Protein AF-A0A8X6WZE2-F1 (afdb_monomer_lite)

Secondary structure (DSSP, 8-state):
---------PPPHHHHGGGS---S-EEEEEEEEEEEPPHHHHHGGGHHHHHHHHHS-------TT--SEEEEEEEEPTT-SSSTT-EE-SEEE--GGGG-THHHHHHHTTT--HHHHHHHHTTS-SPPPHHHHS-HHHHHTT--TTS-TTSTTPPPPHHHHHHHHHHHHHHHHH----EESSTTPPP-GGGGTT--HHHHHHHHHH-TTHHHHHHHHTT-EE-GGGEEEEEEEEPPTTS-S--EEEEEEEEEESSPPP----SSSEEEEEEEETTS-S----SS--S----EEEEEETTEEEEEE------

InterPro domains:
  IPR000086 NUDIX hydrolase domain [PS51462] (24-293)
  IPR015797 NUDIX hydrolase-like domain superfamily [SSF55811] (68-269)
  IPR039121 Acyl-coenzyme A diphosphatase NUDT19 [PTHR12318] (22-270)

Organism: NCBI:txid2747483

Sequence (311 aa):
MPETDTEHQSPSQACVSQMEHIPPWREAASVMIVVRTSLQELVGNNLASMMNRARSSNQQPVSKNHCDYRLLMVKRSGLSSFMANAYVYPGGLVEIADYSPRWYDVFRARGISKGSLKEFGNRVKGPRPLIITESVTLQCAGVPLNQNTDREDAPLPPDVALRIAAIRETFEETGVLLMTRGENAPSSLSWYEGVDLVAWQERIRQDPIAFADFCLEAKVCPDIWSLYEWWDWLTPTSVGHRRYDTMFYVCCLEKQPEVVLDHSEVVTLKVRDSIALFFCPLQKKKPYSSIVLVCFYDNEIHLFLHTTSLW

pLDDT: mean 72.26, std 23.04, range [25.77, 98.56]

Foldseek 3Di:
DDDDDDDPDDPDVVVVVLPPDLDLAFAKEFEWEKEFADPCRQQPPCPVVVVVVVVDDDDDPDPPQDFRIKTKWFQFDCPDPPPHRDTDTQMDGQAQLLQFLLLQVLQVLLVHHLVNQVVVVVVDDDDDDCCQQPPSNCSVVVNDSPDDCPDSGGTRRSLSSSLSRNQLRCCLFWVFHQKASHQPGDDDPVLCVVPPSLVLSVVCVVPVNCVSVVSVVSNIHHNSVQWAWDDFDWDDPPQDSHIYGYTYTYGYDHHDTHTDGPCPTTPDIDIDRQVDDDDDDDDDDDDDDFGWRWGDDPNDTDTDRPPPDDD

Radius of gyration: 23.39 Å; chains: 1; bounding box: 48×46×103 Å

Structure (mmCIF, N/CA/C/O backbone):
data_AF-A0A8X6WZE2-F1
#
_entry.id   AF-A0A8X6WZE2-F1
#
loop_
_atom_site.group_PDB
_atom_site.id
_atom_site.type_symbol
_atom_site.label_atom_id
_atom_site.label_alt_id
_atom_site.label_comp_id
_atom_site.label_asym_id
_atom_site.label_entity_id
_atom_site.label_seq_id
_atom_site.pdbx_PDB_ins_code
_atom_site.Cartn_x
_atom_site.Cartn_y
_atom_site.Cartn_z
_atom_site.occupancy
_atom_site.B_iso_or_equiv
_atom_site.auth_seq_id
_atom_site.auth_comp_id
_atom_site.auth_asym_id
_atom_site.auth_atom_id
_atom_site.pdbx_PDB_model_num
ATOM 1 N N . MET A 1 1 ? 21.063 -9.887 -57.127 1.00 39.59 1 MET A N 1
ATOM 2 C CA . MET A 1 1 ? 20.689 -9.907 -55.702 1.00 39.59 1 MET A CA 1
ATOM 3 C C . MET A 1 1 ? 21.559 -10.945 -55.022 1.00 39.59 1 MET A C 1
ATOM 5 O O . MET A 1 1 ? 21.534 -12.068 -55.508 1.00 39.59 1 MET A O 1
ATOM 9 N N . PRO A 1 2 ? 22.363 -10.602 -54.007 1.00 37.53 2 PRO A N 1
ATOM 10 C CA . PRO A 1 2 ? 22.922 -11.595 -53.105 1.00 37.53 2 PRO A CA 1
ATOM 11 C C . PRO A 1 2 ? 22.076 -11.663 -51.826 1.00 37.53 2 PRO A C 1
ATOM 13 O O . PRO A 1 2 ? 21.704 -10.634 -51.262 1.00 37.53 2 PRO A O 1
ATOM 16 N N . GLU A 1 3 ? 21.742 -12.884 -51.425 1.00 37.38 3 GLU A N 1
ATOM 17 C CA . GLU A 1 3 ? 21.111 -13.221 -50.150 1.00 37.38 3 GLU A CA 1
ATOM 18 C C . GLU A 1 3 ? 22.108 -12.947 -49.014 1.00 37.38 3 GLU A C 1
ATOM 20 O O . GLU A 1 3 ? 23.273 -13.334 -49.093 1.00 37.38 3 GLU A O 1
ATOM 25 N N . THR A 1 4 ? 21.673 -12.220 -47.987 1.00 36.03 4 THR A N 1
ATOM 26 C CA . THR A 1 4 ? 22.444 -11.998 -46.761 1.00 36.03 4 THR A CA 1
ATOM 27 C C . THR A 1 4 ? 22.011 -13.018 -45.720 1.00 36.03 4 THR A C 1
ATOM 29 O O . THR A 1 4 ? 20.879 -12.956 -45.241 1.00 36.03 4 THR A O 1
ATOM 32 N N . ASP A 1 5 ? 22.923 -13.927 -45.382 1.00 33.78 5 ASP A N 1
ATOM 33 C CA . ASP A 1 5 ? 22.818 -14.847 -44.254 1.00 33.78 5 ASP A CA 1
ATOM 34 C C . ASP A 1 5 ? 22.712 -14.066 -42.936 1.00 33.78 5 ASP A C 1
ATOM 36 O O . ASP A 1 5 ? 23.605 -13.303 -42.559 1.00 33.78 5 ASP A O 1
ATOM 40 N N . THR A 1 6 ? 21.601 -14.248 -42.228 1.00 37.81 6 THR A N 1
ATOM 41 C CA . THR A 1 6 ? 21.385 -13.691 -40.892 1.00 37.81 6 THR A CA 1
ATOM 42 C C . THR A 1 6 ? 22.053 -14.611 -39.868 1.00 37.81 6 THR A C 1
ATOM 44 O O . THR A 1 6 ? 21.493 -15.637 -39.482 1.00 37.81 6 THR A O 1
ATOM 47 N N . GLU A 1 7 ? 23.259 -14.259 -39.418 1.00 35.97 7 GLU A N 1
ATOM 48 C CA . GLU A 1 7 ? 23.881 -14.886 -38.247 1.00 35.97 7 GLU A CA 1
ATOM 49 C C . GLU A 1 7 ? 22.993 -14.670 -37.011 1.00 35.97 7 GLU A C 1
ATOM 51 O O . GLU A 1 7 ? 22.811 -13.550 -36.527 1.00 35.97 7 GLU A O 1
ATOM 56 N N . HIS A 1 8 ? 22.448 -15.763 -36.471 1.00 37.75 8 HIS A N 1
ATOM 57 C CA . HIS A 1 8 ? 21.876 -15.795 -35.130 1.00 37.75 8 HIS A CA 1
ATOM 58 C C . HIS A 1 8 ? 22.996 -15.552 -34.106 1.00 37.75 8 HIS A C 1
ATOM 60 O O . HIS A 1 8 ? 23.692 -16.478 -33.692 1.00 37.75 8 HIS A O 1
ATOM 66 N N . GLN A 1 9 ? 23.173 -14.298 -33.687 1.00 36.69 9 GLN A N 1
ATOM 67 C CA . GLN A 1 9 ? 23.999 -13.968 -32.530 1.00 36.69 9 GLN A CA 1
ATOM 68 C C . GLN A 1 9 ? 23.317 -14.471 -31.255 1.00 36.69 9 GLN A C 1
ATOM 70 O O . GLN A 1 9 ? 22.297 -13.941 -30.811 1.00 36.69 9 GLN A O 1
ATOM 75 N N . SER A 1 10 ? 23.905 -15.508 -30.664 1.00 46.12 10 SER A N 1
ATOM 76 C CA . SER A 1 10 ? 23.670 -15.928 -29.285 1.00 46.12 10 SER A CA 1
ATOM 77 C C . SER A 1 10 ? 23.830 -14.726 -28.340 1.00 46.12 10 SER A C 1
ATOM 79 O O . SER A 1 10 ? 24.751 -13.928 -28.542 1.00 46.12 10 SER A O 1
ATOM 81 N N . PRO A 1 11 ? 22.991 -14.574 -27.299 1.00 39.53 11 PRO A N 1
ATOM 82 C CA . PRO A 1 11 ? 23.128 -13.469 -26.358 1.00 39.53 11 PRO A CA 1
ATOM 83 C C . PRO A 1 11 ? 24.521 -13.484 -25.713 1.00 39.53 11 PRO A C 1
ATOM 85 O O . PRO A 1 11 ? 25.058 -14.540 -25.371 1.00 39.53 11 PRO A O 1
ATOM 88 N N . SER A 1 12 ? 25.121 -12.299 -25.589 1.00 43.16 12 SER A N 1
ATOM 89 C CA . SER A 1 12 ? 26.473 -12.115 -25.062 1.00 43.16 12 SER A CA 1
ATOM 90 C C . SER A 1 12 ? 26.612 -12.715 -23.656 1.00 43.16 12 SER A C 1
ATOM 92 O O . SER A 1 12 ? 25.704 -12.620 -22.830 1.00 43.16 12 SER A O 1
ATOM 94 N N . GLN A 1 13 ? 27.777 -13.298 -23.350 1.00 38.81 13 GLN A N 1
ATOM 95 C CA . GLN A 1 13 ? 28.108 -13.859 -22.025 1.00 38.81 13 GLN A CA 1
ATOM 96 C C . GLN A 1 13 ? 27.882 -12.875 -20.860 1.00 38.81 13 GLN A C 1
ATOM 98 O O . GLN A 1 13 ? 27.661 -13.315 -19.737 1.00 38.81 13 GLN A O 1
ATOM 103 N N . ALA A 1 14 ? 27.862 -11.563 -21.126 1.00 35.41 14 ALA A N 1
ATOM 104 C CA . ALA A 1 14 ? 27.534 -10.529 -20.143 1.00 35.41 14 ALA A CA 1
ATOM 105 C C . ALA A 1 14 ? 26.063 -10.562 -19.675 1.00 35.41 14 ALA A C 1
ATOM 107 O O . ALA A 1 14 ? 25.770 -10.182 -18.545 1.00 35.41 14 ALA A O 1
ATOM 108 N N . CYS A 1 15 ? 25.138 -11.032 -20.521 1.00 34.53 15 CYS A N 1
ATOM 109 C CA . CYS A 1 15 ? 23.725 -11.204 -20.172 1.00 34.53 15 CYS A CA 1
ATOM 110 C C . CYS A 1 15 ? 23.512 -12.461 -19.309 1.00 34.53 15 CYS A C 1
ATOM 112 O O . CYS A 1 15 ? 22.668 -12.473 -18.419 1.00 34.53 15 CYS A O 1
ATOM 114 N N . VAL A 1 16 ? 24.346 -13.488 -19.508 1.00 38.56 16 VAL A N 1
ATOM 115 C CA . VAL A 1 16 ? 24.312 -14.739 -18.732 1.00 38.56 16 VAL A CA 1
ATOM 116 C C . VAL A 1 16 ? 24.887 -14.549 -17.318 1.00 38.56 16 VAL A C 1
ATOM 118 O O . VAL A 1 16 ? 24.416 -15.185 -16.382 1.00 38.56 16 VAL A O 1
ATOM 121 N N . SER A 1 17 ? 25.843 -13.631 -17.124 1.00 35.53 17 SER A N 1
ATOM 122 C CA . SER A 1 17 ? 26.471 -13.370 -15.816 1.00 35.53 17 SER A CA 1
ATOM 123 C C . SER A 1 17 ? 25.666 -12.470 -14.866 1.00 35.53 17 SER A C 1
ATOM 125 O O . SER A 1 17 ? 26.008 -12.382 -13.694 1.00 35.53 17 SER A O 1
ATOM 127 N N . GLN A 1 18 ? 24.607 -11.791 -15.327 1.00 43.97 18 GLN A N 1
ATOM 128 C CA . GLN A 1 18 ? 23.742 -10.971 -14.454 1.00 43.97 18 GLN A CA 1
ATOM 129 C C . GLN A 1 18 ? 22.594 -11.761 -13.801 1.00 43.97 18 GLN A C 1
ATOM 131 O O . GLN A 1 18 ? 21.874 -11.219 -12.971 1.00 43.97 18 GLN A O 1
ATOM 136 N N . MET A 1 19 ? 22.443 -13.047 -14.135 1.00 42.94 19 MET A N 1
ATOM 137 C CA . MET A 1 19 ? 21.504 -13.974 -13.487 1.00 42.94 19 MET A CA 1
ATOM 138 C C . MET A 1 19 ? 22.121 -14.723 -12.293 1.00 42.94 19 MET A C 1
ATOM 140 O O . MET A 1 19 ? 21.547 -15.704 -11.814 1.00 42.94 19 MET A O 1
ATOM 144 N N . GLU A 1 20 ? 23.287 -14.300 -11.796 1.00 51.09 20 GLU A N 1
ATOM 145 C CA . GLU A 1 20 ? 23.871 -14.898 -10.597 1.00 51.09 20 GLU A CA 1
ATOM 146 C C . GLU A 1 20 ? 23.115 -14.435 -9.343 1.00 51.09 20 GLU A C 1
ATOM 148 O O . GLU A 1 20 ? 23.402 -13.414 -8.729 1.00 51.09 20 GLU A O 1
ATOM 153 N N . HIS A 1 21 ? 22.157 -15.288 -8.971 1.00 65.50 21 HIS A N 1
ATOM 154 C CA . HIS A 1 21 ? 21.503 -15.399 -7.672 1.00 65.50 21 HIS A CA 1
ATOM 155 C C . HIS A 1 21 ? 20.400 -14.374 -7.352 1.00 65.50 21 HIS A C 1
ATOM 157 O O . HIS A 1 21 ? 20.478 -13.636 -6.373 1.00 65.50 21 HIS A O 1
ATOM 163 N N . ILE A 1 22 ? 19.278 -14.442 -8.086 1.00 74.81 22 ILE A N 1
ATOM 164 C CA . ILE A 1 22 ? 18.004 -13.933 -7.548 1.00 74.81 22 ILE A CA 1
ATOM 165 C C . ILE A 1 22 ? 17.750 -14.649 -6.212 1.00 74.81 22 ILE A C 1
ATOM 167 O O . ILE A 1 22 ? 17.763 -15.888 -6.162 1.00 74.81 22 ILE A O 1
ATOM 171 N N . PRO A 1 23 ? 17.567 -13.909 -5.111 1.00 85.19 23 PRO A N 1
ATOM 172 C CA . PRO A 1 23 ? 17.403 -14.530 -3.814 1.00 85.19 23 PRO A CA 1
ATOM 173 C C . PRO A 1 23 ? 16.088 -15.328 -3.727 1.00 85.19 23 PRO A C 1
ATOM 175 O O . PRO A 1 23 ? 15.094 -14.972 -4.358 1.00 85.19 23 PRO A O 1
ATOM 178 N N . PRO A 1 24 ? 16.031 -16.414 -2.930 1.00 89.75 24 PRO A N 1
ATOM 179 C CA . PRO A 1 24 ? 14.859 -17.287 -2.838 1.00 89.75 24 PRO A CA 1
ATOM 180 C C . PRO A 1 24 ? 13.771 -16.714 -1.908 1.00 89.75 24 PRO A C 1
ATOM 182 O O . PRO A 1 24 ? 13.234 -17.425 -1.054 1.00 89.75 24 PRO A O 1
ATOM 185 N N . TRP A 1 25 ? 13.479 -15.420 -2.023 1.00 91.44 25 TRP A N 1
ATOM 186 C CA . TRP A 1 25 ? 12.393 -14.735 -1.325 1.00 91.44 25 TRP A CA 1
ATOM 187 C C . TRP A 1 25 ? 11.744 -13.692 -2.234 1.00 91.44 25 TRP A C 1
ATOM 189 O O . TRP A 1 25 ? 12.320 -13.282 -3.238 1.00 91.44 25 TRP A O 1
ATOM 199 N N . ARG A 1 26 ? 10.526 -13.281 -1.883 1.00 94.00 26 ARG A N 1
ATOM 200 C CA . ARG A 1 26 ? 9.820 -12.168 -2.533 1.00 94.00 26 ARG A CA 1
ATOM 201 C C . ARG A 1 26 ? 9.735 -10.980 -1.586 1.00 94.00 26 ARG A C 1
ATOM 203 O O . ARG A 1 26 ? 9.704 -11.175 -0.374 1.00 94.00 26 ARG A O 1
ATOM 210 N N . GLU A 1 27 ? 9.673 -9.778 -2.133 1.00 97.06 27 GLU A N 1
ATOM 211 C CA . GLU A 1 27 ? 9.490 -8.564 -1.339 1.00 97.06 27 GLU A CA 1
ATOM 212 C C . GLU A 1 27 ? 8.010 -8.372 -1.002 1.00 97.06 27 GLU A C 1
ATOM 214 O O . GLU A 1 27 ? 7.120 -8.673 -1.803 1.00 97.06 27 GLU A O 1
ATOM 219 N N . ALA A 1 28 ? 7.757 -7.904 0.212 1.00 96.75 28 ALA A N 1
ATOM 220 C CA . ALA A 1 28 ? 6.434 -7.626 0.737 1.00 96.75 28 ALA A CA 1
ATOM 221 C C . ALA A 1 28 ? 6.439 -6.308 1.520 1.00 96.75 28 ALA A C 1
ATOM 223 O O . ALA A 1 28 ? 7.477 -5.856 2.013 1.00 96.75 28 ALA A O 1
ATOM 224 N N . ALA A 1 29 ? 5.266 -5.705 1.668 1.00 97.75 29 ALA A N 1
ATOM 225 C CA . ALA A 1 29 ? 5.088 -4.508 2.472 1.00 97.75 29 ALA A CA 1
ATOM 226 C C . ALA A 1 29 ? 3.805 -4.606 3.302 1.00 97.75 29 ALA A C 1
ATOM 228 O O . ALA A 1 29 ? 2.774 -5.077 2.825 1.00 97.75 29 ALA A O 1
ATOM 229 N N . SER A 1 30 ? 3.870 -4.178 4.563 1.00 95.06 30 SER A N 1
ATOM 230 C CA . SER A 1 30 ? 2.745 -4.271 5.498 1.00 95.06 30 SER A CA 1
ATOM 231 C C . SER A 1 30 ? 2.651 -3.040 6.387 1.00 95.06 30 SER A C 1
ATOM 233 O O . SER A 1 30 ? 3.666 -2.430 6.724 1.00 95.06 30 SER A O 1
ATOM 235 N N . VAL A 1 31 ? 1.431 -2.669 6.783 1.00 92.94 31 VAL A N 1
ATOM 236 C CA . VAL A 1 31 ? 1.181 -1.505 7.639 1.00 92.94 31 VAL A CA 1
ATOM 237 C C . VAL A 1 31 ? 0.474 -1.888 8.935 1.00 92.94 31 VAL A C 1
ATOM 239 O O . VAL A 1 31 ? -0.578 -2.521 8.968 1.00 92.94 31 VAL A O 1
ATOM 242 N N . MET A 1 32 ? 1.046 -1.435 10.041 1.00 90.00 32 MET A N 1
ATOM 243 C CA . MET A 1 32 ? 0.456 -1.472 11.366 1.00 90.00 32 MET A CA 1
ATOM 244 C C . MET A 1 32 ? -0.345 -0.193 11.572 1.00 90.00 32 MET A C 1
ATOM 246 O O . MET A 1 32 ? 0.212 0.862 11.885 1.00 90.00 32 MET A O 1
ATOM 250 N N . ILE A 1 33 ? -1.659 -0.284 11.387 1.00 88.00 33 ILE A N 1
ATOM 251 C CA . ILE A 1 33 ? -2.558 0.841 11.639 1.00 88.00 33 ILE A CA 1
ATOM 252 C C . ILE A 1 33 ? -2.841 0.910 13.141 1.00 88.00 33 ILE A C 1
ATOM 254 O O . ILE A 1 33 ? -3.494 0.032 13.716 1.00 88.00 33 ILE A O 1
ATOM 258 N N . VAL A 1 34 ? -2.330 1.966 13.764 1.00 84.94 34 VAL A N 1
ATOM 259 C CA . VAL A 1 34 ? -2.510 2.300 15.175 1.00 84.94 34 VAL A CA 1
ATOM 260 C C . VAL A 1 34 ? -3.605 3.350 15.269 1.00 84.94 34 VAL A C 1
ATOM 262 O O . VAL A 1 34 ? -3.521 4.396 14.637 1.00 84.94 34 VAL A O 1
ATOM 265 N N . VAL A 1 35 ? -4.638 3.093 16.060 1.00 80.25 35 VAL A N 1
ATOM 266 C CA . VAL A 1 35 ? -5.768 4.006 16.240 1.00 80.25 35 VAL A CA 1
ATOM 267 C C . VAL A 1 35 ? -5.827 4.464 17.684 1.00 80.25 35 VAL A C 1
ATOM 269 O O . VAL A 1 35 ? -5.781 3.631 18.588 1.00 80.25 35 VAL A O 1
ATOM 272 N N . ARG A 1 36 ? -6.003 5.764 17.917 1.00 73.31 36 ARG A N 1
ATOM 273 C CA . ARG A 1 36 ? -6.241 6.278 19.268 1.00 73.31 36 ARG A CA 1
ATOM 274 C C . ARG A 1 36 ? -7.564 5.746 19.834 1.00 73.31 36 ARG A C 1
ATOM 276 O O . ARG A 1 36 ? -8.610 5.797 19.186 1.00 73.31 36 ARG A O 1
ATOM 283 N N . THR A 1 37 ? -7.536 5.244 21.063 1.00 67.69 37 THR A N 1
ATOM 284 C CA . THR A 1 37 ? -8.750 4.886 21.805 1.00 67.69 37 THR A CA 1
ATOM 285 C C . THR A 1 37 ? -9.506 6.163 22.157 1.00 67.69 37 THR A C 1
ATOM 287 O O . THR A 1 37 ? -8.910 7.146 22.603 1.00 67.69 37 THR A O 1
ATOM 290 N N . SER A 1 38 ? -10.823 6.190 21.950 1.00 64.62 38 SER A N 1
ATOM 291 C CA . SER A 1 38 ? -11.592 7.393 22.271 1.00 64.62 38 SER A CA 1
ATOM 292 C C . SER A 1 38 ? -11.601 7.648 23.785 1.00 64.62 38 SER A C 1
ATOM 294 O O . SER A 1 38 ? -11.594 6.717 24.591 1.00 64.62 38 SER A O 1
ATOM 296 N N . LEU A 1 39 ? -11.674 8.918 24.202 1.00 59.88 39 LEU A N 1
ATOM 297 C CA . LEU A 1 39 ? -11.804 9.278 25.624 1.00 59.88 39 LEU A CA 1
ATOM 298 C C . LEU A 1 39 ? -13.030 8.627 26.287 1.00 59.88 39 LEU A C 1
ATOM 300 O O . LEU A 1 39 ? -12.986 8.292 27.466 1.00 59.88 39 LEU A O 1
ATOM 304 N N . GLN A 1 40 ? -14.117 8.432 25.537 1.00 59.25 40 GLN A N 1
ATOM 305 C CA . GLN A 1 40 ? -15.317 7.748 26.030 1.00 59.25 40 GLN A CA 1
ATOM 306 C C . GLN A 1 40 ? -15.054 6.268 26.329 1.00 59.25 40 GLN A C 1
ATOM 308 O O . GLN A 1 40 ? -15.548 5.761 27.332 1.00 59.25 40 GLN A O 1
ATOM 313 N N . GLU A 1 41 ? -14.244 5.590 25.517 1.00 60.78 41 GLU A N 1
ATOM 314 C CA . GLU A 1 41 ? -13.845 4.196 25.751 1.00 60.78 41 GLU A CA 1
ATOM 315 C C . GLU A 1 41 ? -12.814 4.073 26.881 1.00 60.78 41 GLU A C 1
ATOM 317 O O . GLU A 1 41 ? -12.925 3.171 27.706 1.00 60.78 41 GLU A O 1
ATOM 322 N N . LEU A 1 42 ? -11.864 5.011 26.973 1.00 56.97 42 LEU A N 1
ATOM 323 C CA . LEU A 1 42 ? -10.863 5.078 28.050 1.00 56.97 42 LEU A CA 1
ATOM 324 C C . LEU A 1 42 ? -11.475 5.342 29.434 1.00 56.97 42 LEU A C 1
ATOM 326 O O . LEU A 1 42 ? -10.963 4.868 30.445 1.00 56.97 42 LEU A O 1
ATOM 330 N N . VAL A 1 43 ? -12.548 6.135 29.499 1.00 54.06 43 VAL A N 1
ATOM 331 C CA . VAL A 1 43 ? -13.132 6.604 30.767 1.00 54.06 43 VAL A CA 1
ATOM 332 C C . VAL A 1 43 ? -14.454 5.896 31.115 1.00 54.06 43 VAL A C 1
ATOM 334 O O . VAL A 1 43 ? -14.900 5.912 32.271 1.00 54.06 43 VAL A O 1
ATOM 337 N N . GLY A 1 44 ? -15.091 5.239 30.141 1.00 56.31 44 GLY A N 1
ATOM 338 C CA . GLY A 1 44 ? -16.433 4.670 30.270 1.00 56.31 44 GLY A CA 1
ATOM 339 C C . GLY A 1 44 ? -17.487 5.717 30.670 1.00 56.31 44 GLY A C 1
ATOM 340 O O . GLY A 1 44 ? -17.271 6.926 30.585 1.00 56.31 44 GLY A O 1
ATOM 341 N N . ASN A 1 45 ? -18.624 5.271 31.219 1.00 49.62 45 ASN A N 1
ATOM 342 C CA . ASN A 1 45 ? -19.679 6.153 31.764 1.00 49.62 45 ASN A CA 1
ATOM 343 C C . ASN A 1 45 ? -19.261 6.920 33.042 1.00 49.62 45 ASN A C 1
ATOM 345 O O . ASN A 1 45 ? -20.077 7.593 33.669 1.00 49.62 45 ASN A O 1
ATOM 349 N N . ASN A 1 46 ? -17.998 6.815 33.464 1.00 52.06 46 ASN A N 1
ATOM 350 C CA . ASN A 1 46 ? -17.497 7.281 34.755 1.00 52.06 46 ASN A CA 1
ATOM 351 C C . ASN A 1 46 ? -16.687 8.585 34.672 1.00 52.06 46 ASN A C 1
ATOM 353 O O . ASN A 1 46 ? -15.940 8.897 35.607 1.00 52.06 46 ASN A O 1
ATOM 357 N N . LEU A 1 47 ? -16.879 9.378 33.609 1.00 55.72 47 LEU A N 1
ATOM 358 C CA . LEU A 1 47 ? -16.234 10.683 33.395 1.00 55.72 47 LEU A CA 1
ATOM 359 C C . LEU A 1 47 ? -16.401 11.613 34.607 1.00 55.72 47 LEU A C 1
ATOM 361 O O . LEU A 1 47 ? -15.430 12.196 35.091 1.00 55.72 47 LEU A O 1
ATOM 365 N N . ALA A 1 48 ? -17.602 11.644 35.191 1.00 55.84 48 ALA A N 1
ATOM 366 C CA . ALA A 1 48 ? -17.883 12.391 36.415 1.00 55.84 48 ALA A CA 1
ATOM 367 C C . ALA A 1 48 ? -17.091 11.871 37.635 1.00 55.84 48 ALA A C 1
ATOM 369 O O . ALA A 1 48 ? -16.626 12.660 38.456 1.00 55.84 48 ALA A O 1
ATOM 370 N N . SER A 1 49 ? -16.877 10.553 37.751 1.00 54.75 49 SER A N 1
ATOM 371 C CA . SER A 1 49 ? -16.133 9.958 38.873 1.00 54.75 49 SER A CA 1
ATOM 372 C C . SER A 1 49 ? -14.622 10.207 38.783 1.00 54.75 49 SER A C 1
ATOM 374 O O . SER A 1 49 ? -13.968 10.344 39.816 1.00 54.75 49 SER A O 1
ATOM 376 N N . MET A 1 50 ? -14.060 10.280 37.569 1.00 52.28 50 MET A N 1
ATOM 377 C CA . MET A 1 50 ? -12.647 10.613 37.359 1.00 52.28 50 MET A CA 1
ATOM 378 C C . MET A 1 50 ? -12.386 12.107 37.552 1.00 52.28 50 MET A C 1
ATOM 380 O O . MET A 1 50 ? -11.423 12.460 38.226 1.00 52.28 50 MET A O 1
ATOM 384 N N . MET A 1 51 ? -13.270 12.983 37.061 1.00 57.03 51 MET A N 1
ATOM 385 C CA . MET A 1 51 ? -13.171 14.427 37.317 1.00 57.03 51 MET A CA 1
ATOM 386 C C . MET A 1 51 ? -13.298 14.759 38.812 1.00 57.03 51 MET A C 1
ATOM 388 O O . MET A 1 51 ? -12.600 15.643 39.308 1.00 57.03 51 MET A O 1
ATOM 392 N N . ASN A 1 52 ? -14.126 14.014 39.554 1.00 51.56 52 ASN A N 1
ATOM 393 C CA . ASN A 1 52 ? -14.213 14.140 41.010 1.00 51.56 52 ASN A CA 1
ATOM 394 C C . ASN A 1 52 ? -12.969 13.583 41.729 1.00 51.56 52 ASN A C 1
ATOM 396 O O . ASN A 1 52 ? -12.513 14.192 42.694 1.00 51.56 52 ASN A O 1
ATOM 400 N N . ARG A 1 53 ? -12.366 12.491 41.236 1.00 52.12 53 ARG A N 1
ATOM 401 C CA . ARG A 1 53 ? -11.104 11.938 41.772 1.00 52.12 53 ARG A CA 1
ATOM 402 C C . ARG A 1 53 ? -9.887 12.824 41.500 1.00 52.12 53 ARG A C 1
ATOM 404 O O . ARG A 1 53 ? -9.026 12.926 42.362 1.00 52.12 53 ARG A O 1
ATOM 411 N N . ALA A 1 54 ? -9.838 13.513 40.361 1.00 53.44 54 ALA A N 1
ATOM 412 C CA . ALA A 1 54 ? -8.786 14.484 40.050 1.00 53.44 54 ALA A CA 1
ATOM 413 C C . ALA A 1 54 ? -8.837 15.729 40.958 1.00 53.44 54 ALA A C 1
ATOM 415 O O . ALA A 1 54 ? -7.824 16.395 41.153 1.00 53.44 54 ALA A O 1
ATOM 416 N N . ARG A 1 55 ? -10.008 16.034 41.539 1.00 51.97 55 ARG A N 1
ATOM 417 C CA . ARG A 1 55 ? -10.191 17.119 42.517 1.00 51.97 55 ARG A CA 1
ATOM 418 C C . ARG A 1 55 ? -9.871 16.710 43.956 1.00 51.97 55 ARG A C 1
ATOM 420 O O . ARG A 1 55 ? -9.532 17.580 44.751 1.00 51.97 55 ARG A O 1
ATOM 427 N N . SER A 1 56 ? -9.955 15.424 44.305 1.00 49.69 56 SER A N 1
ATOM 428 C CA . SER A 1 56 ? -9.547 14.928 45.623 1.00 49.69 56 SER A CA 1
ATOM 429 C C . SER A 1 56 ? -8.122 14.385 45.553 1.00 49.69 56 SER A C 1
ATOM 431 O O . SER A 1 56 ? -7.897 13.221 45.221 1.00 49.69 56 SER A O 1
ATOM 433 N N . SER A 1 57 ? -7.140 15.228 45.859 1.00 50.59 57 SER A N 1
ATOM 434 C CA . SER A 1 57 ? -5.753 14.797 46.003 1.00 50.59 57 SER A CA 1
ATOM 435 C C . SER A 1 57 ? -5.633 13.761 47.125 1.00 50.59 57 SER A C 1
ATOM 437 O O . SER A 1 57 ? -5.638 14.105 48.303 1.00 50.59 57 SER A O 1
ATOM 439 N N . ASN A 1 58 ? -5.507 12.491 46.756 1.00 44.25 58 ASN A N 1
ATOM 440 C CA . ASN A 1 58 ? -4.703 11.527 47.491 1.00 44.25 58 ASN A CA 1
ATOM 441 C C . ASN A 1 58 ? -4.218 10.472 46.499 1.00 44.25 58 ASN A C 1
ATOM 443 O O . ASN A 1 58 ? -5.004 9.757 45.881 1.00 44.25 58 ASN A O 1
ATOM 447 N N . GLN A 1 59 ? -2.901 10.459 46.305 1.00 48.53 59 GLN A N 1
ATOM 448 C CA . GLN A 1 59 ? -2.181 9.613 45.364 1.00 48.53 59 GLN A CA 1
ATOM 449 C C . GLN A 1 59 ? -2.457 8.132 45.657 1.00 48.53 59 GLN A C 1
ATOM 451 O O . GLN A 1 59 ? -1.932 7.559 46.607 1.00 48.53 59 GLN A O 1
ATOM 456 N N . GLN A 1 60 ? -3.271 7.506 44.814 1.00 38.66 60 GLN A N 1
ATOM 457 C CA . GLN A 1 60 ? -3.283 6.060 44.618 1.00 38.66 60 GLN A CA 1
ATOM 458 C C . GLN A 1 60 ? -2.755 5.803 43.202 1.00 38.66 60 GLN A C 1
ATOM 460 O O . GLN A 1 60 ? -3.163 6.511 42.276 1.00 38.66 60 GLN A O 1
ATOM 465 N N . PRO A 1 61 ? -1.826 4.850 43.011 1.00 40.31 61 PRO A N 1
ATOM 466 C CA . PRO A 1 61 ? -1.221 4.601 41.713 1.00 40.31 61 PRO A CA 1
ATOM 467 C C . PRO A 1 61 ? -2.301 4.096 40.755 1.00 40.31 61 PRO A C 1
ATOM 469 O O . PRO A 1 61 ? -2.856 3.014 40.935 1.00 40.31 61 PRO A O 1
ATOM 472 N N . VAL A 1 62 ? -2.616 4.902 39.740 1.00 40.78 62 VAL A N 1
ATOM 473 C CA . VAL A 1 62 ? -3.471 4.488 38.625 1.00 40.78 62 VAL A CA 1
ATOM 474 C C . VAL A 1 62 ? -2.827 3.251 37.999 1.00 40.78 62 VAL A C 1
ATOM 476 O O . VAL A 1 62 ? -1.624 3.241 37.730 1.00 40.78 62 VAL A O 1
ATOM 479 N N . SER A 1 63 ? -3.601 2.177 37.834 1.00 41.88 63 SER A N 1
ATOM 480 C CA . SER A 1 63 ? -3.128 0.910 37.274 1.00 41.88 63 SER A CA 1
ATOM 481 C C . SER A 1 63 ? -2.408 1.147 35.942 1.00 41.88 63 SER A C 1
ATOM 483 O O . SER A 1 63 ? -3.025 1.593 34.977 1.00 41.88 63 SER A O 1
ATOM 485 N N . LYS A 1 64 ? -1.113 0.822 35.891 1.00 43.81 64 LYS A N 1
ATOM 486 C CA . LYS A 1 64 ? -0.167 1.088 34.790 1.00 43.81 64 LYS A CA 1
ATOM 487 C C . LYS A 1 64 ? -0.464 0.408 33.438 1.00 43.81 64 LYS A C 1
ATOM 489 O O . LYS A 1 64 ? 0.373 0.479 32.552 1.00 43.81 64 LYS A O 1
ATOM 494 N N . ASN A 1 65 ? -1.624 -0.218 33.244 1.00 45.38 65 ASN A N 1
ATOM 495 C CA . ASN A 1 65 ? -1.897 -1.073 32.080 1.00 45.38 65 ASN A CA 1
ATOM 496 C C . ASN A 1 65 ? -2.979 -0.534 31.132 1.00 45.38 65 ASN A C 1
ATOM 498 O O . ASN A 1 65 ? -3.557 -1.312 30.378 1.00 45.38 65 ASN A O 1
ATOM 502 N N . HIS A 1 66 ? -3.288 0.765 31.156 1.00 52.72 66 HIS A N 1
ATOM 503 C CA . HIS A 1 66 ? -4.222 1.314 30.176 1.00 52.72 66 HIS A CA 1
ATOM 504 C C . HIS A 1 66 ? -3.460 1.790 28.943 1.00 52.72 66 HIS A C 1
ATOM 506 O O . HIS A 1 66 ? -2.821 2.835 28.957 1.00 52.72 66 HIS A O 1
ATOM 512 N N . CYS A 1 67 ? -3.515 0.991 27.886 1.00 58.22 67 CYS A N 1
ATOM 513 C CA . CYS A 1 67 ? -3.063 1.403 26.571 1.00 58.22 67 CYS A CA 1
ATOM 514 C C . CYS A 1 67 ? -4.135 2.313 25.946 1.00 58.22 67 CYS A C 1
ATOM 516 O O . CYS A 1 67 ? -5.321 1.981 25.972 1.00 58.22 67 CYS A O 1
ATOM 518 N N . ASP A 1 68 ? -3.746 3.483 25.447 1.00 67.31 68 ASP A N 1
ATOM 519 C CA . ASP A 1 68 ? -4.628 4.478 24.820 1.00 67.31 68 ASP A CA 1
ATOM 520 C C . ASP A 1 68 ? -4.642 4.384 23.286 1.00 67.31 68 ASP A C 1
ATOM 522 O O . ASP A 1 68 ? -5.163 5.265 22.601 1.00 67.31 68 ASP A O 1
ATOM 526 N N . TYR A 1 69 ? -4.116 3.286 22.748 1.00 70.25 69 TYR A N 1
ATOM 527 C CA . TYR A 1 69 ? -4.102 2.971 21.328 1.00 70.25 69 TYR A CA 1
ATOM 528 C C . TYR A 1 69 ? -4.552 1.530 21.082 1.00 70.25 69 TYR A C 1
ATOM 530 O O . TYR A 1 69 ? -4.451 0.660 21.949 1.00 70.25 69 TYR A O 1
ATOM 538 N N . ARG A 1 70 ? -5.054 1.278 19.876 1.00 73.06 70 ARG A N 1
ATOM 539 C CA . ARG A 1 70 ? -5.464 -0.042 19.409 1.00 73.06 70 ARG A CA 1
ATOM 540 C C . ARG A 1 70 ? -4.844 -0.340 18.057 1.00 73.06 70 ARG A C 1
ATOM 542 O O . ARG A 1 70 ? -4.704 0.550 17.224 1.00 73.06 70 ARG A O 1
ATOM 549 N N . LEU A 1 71 ? -4.525 -1.604 17.822 1.00 79.31 71 LEU A N 1
ATOM 550 C CA . LEU A 1 71 ? -3.996 -2.070 16.543 1.00 79.31 71 LEU A CA 1
ATOM 551 C C . LEU A 1 71 ? -5.104 -2.687 15.699 1.00 79.31 71 LEU A C 1
ATOM 553 O O . LEU A 1 71 ? -5.857 -3.540 16.182 1.00 79.31 71 LEU A O 1
ATOM 557 N N . LEU A 1 72 ? -5.176 -2.283 14.434 1.00 81.12 72 LEU A N 1
ATOM 558 C CA . LEU A 1 72 ? -6.030 -2.909 13.434 1.00 81.12 72 LEU A CA 1
ATOM 559 C C . LEU A 1 72 ? -5.316 -4.138 12.862 1.00 81.12 72 LEU A C 1
ATOM 561 O O . LEU A 1 72 ? -4.210 -4.044 12.333 1.00 81.12 72 LEU A O 1
ATOM 565 N N . MET A 1 73 ? -5.962 -5.298 12.976 1.00 80.62 73 MET A N 1
ATOM 566 C CA . MET A 1 73 ? -5.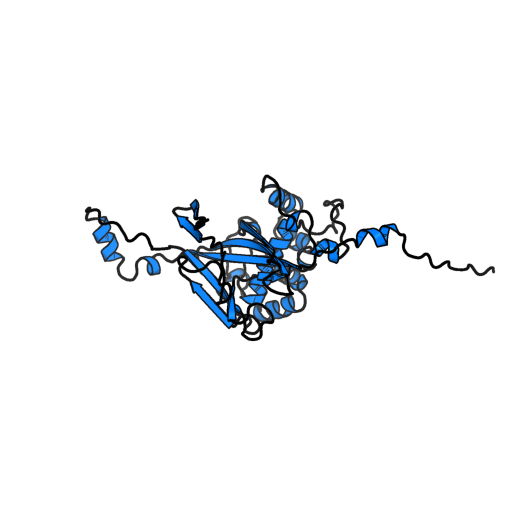479 -6.557 12.412 1.00 80.62 73 MET A CA 1
ATOM 567 C C . MET A 1 73 ? -6.563 -7.229 11.576 1.00 80.62 73 MET A C 1
ATOM 569 O O . MET A 1 73 ? -7.757 -7.141 11.882 1.00 80.62 73 MET A O 1
ATOM 573 N N . VAL A 1 74 ? -6.125 -7.987 10.579 1.00 75.25 74 VAL A N 1
ATOM 574 C CA . VAL A 1 74 ? -6.971 -8.801 9.710 1.00 75.25 74 VAL A CA 1
ATOM 575 C C . VAL A 1 74 ? -6.801 -10.279 10.038 1.00 75.25 74 VAL A C 1
ATOM 577 O O . VAL A 1 74 ? -5.702 -10.748 10.337 1.00 75.25 74 VAL A O 1
ATOM 580 N N . LYS A 1 75 ? -7.899 -11.039 10.021 1.00 74.25 75 LYS A N 1
ATOM 581 C CA . LYS A 1 75 ? -7.853 -12.501 10.117 1.00 74.25 75 LYS A CA 1
ATOM 582 C C . LYS A 1 75 ? -7.834 -13.103 8.718 1.00 74.25 75 LYS A C 1
ATOM 584 O O . LYS A 1 75 ? -8.835 -12.994 8.009 1.00 74.25 75 LYS A O 1
ATOM 589 N N . ARG A 1 76 ? -6.749 -13.797 8.365 1.00 66.56 76 ARG A N 1
ATOM 590 C CA . ARG A 1 76 ? -6.651 -14.512 7.085 1.00 66.56 76 ARG A CA 1
ATOM 591 C C . ARG A 1 76 ? -7.632 -15.681 7.020 1.00 66.56 76 ARG A C 1
ATOM 593 O O . ARG A 1 76 ? -7.900 -16.347 8.027 1.00 66.56 76 ARG A O 1
ATOM 600 N N . SER A 1 77 ? -8.120 -15.957 5.817 1.00 69.00 77 SER A N 1
ATOM 601 C CA . SER A 1 77 ? -8.962 -17.105 5.500 1.00 69.00 77 SER A CA 1
ATOM 602 C C . SER A 1 77 ? -8.291 -18.420 5.894 1.00 69.00 77 SER A C 1
ATOM 604 O O . SER A 1 77 ? -7.066 -18.576 5.840 1.00 69.00 77 SER A O 1
ATOM 606 N N . GLY A 1 78 ? -9.110 -19.399 6.280 1.00 58.28 78 GLY A N 1
ATOM 607 C CA . GLY A 1 78 ? -8.651 -20.763 6.537 1.00 58.28 78 GLY A CA 1
ATOM 608 C C . GLY A 1 78 ? -8.107 -21.460 5.286 1.00 58.28 78 GLY A C 1
ATOM 609 O O . GLY A 1 78 ? -7.370 -22.432 5.414 1.00 58.28 78 GLY A O 1
ATOM 610 N N . LEU A 1 79 ? -8.439 -20.944 4.097 1.00 59.06 79 LEU A N 1
ATOM 611 C CA . LEU A 1 79 ? -7.974 -21.440 2.800 1.00 59.06 79 LEU A CA 1
ATOM 612 C C . LEU A 1 79 ? -6.643 -20.807 2.355 1.00 59.06 79 LEU A C 1
ATOM 614 O O . LEU A 1 79 ? -6.107 -21.183 1.315 1.00 59.06 79 LEU A O 1
ATOM 618 N N . SER A 1 80 ? -6.093 -19.863 3.129 1.00 60.50 80 SER A N 1
ATOM 619 C CA . SER A 1 80 ? -4.820 -19.216 2.800 1.00 60.50 80 SER A CA 1
ATOM 620 C C . SER A 1 80 ? -3.679 -20.235 2.776 1.00 60.50 80 SER A C 1
ATOM 622 O O . SER A 1 80 ? -3.423 -20.932 3.757 1.00 60.50 80 SER A O 1
ATOM 624 N N . SER A 1 81 ? -2.929 -20.271 1.673 1.00 58.12 81 SER A N 1
ATOM 625 C CA . SER A 1 81 ? -1.770 -21.165 1.508 1.00 58.12 81 SER A CA 1
ATOM 626 C C . SER A 1 81 ? -0.579 -20.825 2.421 1.00 58.12 81 SER A C 1
ATOM 628 O O . SER A 1 81 ? 0.361 -21.610 2.537 1.00 58.12 81 SER A O 1
ATOM 630 N N . PHE A 1 82 ? -0.620 -19.671 3.091 1.00 58.62 82 PHE A N 1
ATOM 631 C CA . PHE A 1 82 ? 0.365 -19.217 4.070 1.00 58.62 82 PHE A CA 1
ATOM 632 C C . PHE A 1 82 ? -0.352 -18.603 5.284 1.00 58.62 82 PHE A C 1
ATOM 634 O O . PHE A 1 82 ? -1.273 -17.804 5.118 1.00 58.62 82 PHE A O 1
ATOM 641 N N . MET A 1 83 ? 0.034 -19.004 6.503 1.00 58.66 83 MET A N 1
ATOM 642 C CA . MET A 1 83 ? -0.514 -18.498 7.779 1.00 58.66 83 MET A CA 1
ATOM 643 C C . MET A 1 83 ? -2.060 -18.475 7.874 1.00 58.66 83 MET A C 1
ATOM 645 O O . MET A 1 83 ? -2.658 -17.497 8.324 1.00 58.66 83 MET A O 1
ATOM 649 N N . ALA A 1 84 ? -2.729 -19.560 7.467 1.00 58.53 84 ALA A N 1
ATOM 650 C CA . ALA A 1 84 ? -4.186 -19.696 7.571 1.00 58.53 84 ALA A CA 1
ATOM 651 C C . ALA A 1 84 ? -4.711 -19.450 9.000 1.00 58.53 84 ALA A C 1
ATOM 653 O O . ALA A 1 84 ? -4.126 -19.920 9.976 1.00 58.53 84 ALA A O 1
ATOM 654 N N . ASN A 1 85 ? -5.850 -18.756 9.120 1.00 63.88 85 ASN A N 1
ATOM 655 C CA . ASN A 1 85 ? -6.496 -18.370 10.387 1.00 63.88 85 ASN A CA 1
ATOM 656 C C . ASN A 1 85 ? -5.682 -17.451 11.320 1.00 63.88 85 ASN A C 1
ATOM 658 O O . ASN A 1 85 ? -6.150 -17.161 12.428 1.00 63.88 85 ASN A O 1
ATOM 662 N N . ALA A 1 86 ? -4.500 -16.986 10.909 1.00 67.69 86 ALA A N 1
ATOM 663 C CA . ALA A 1 86 ? -3.697 -16.065 11.702 1.00 67.69 86 ALA A CA 1
ATOM 664 C C . ALA A 1 86 ? -4.286 -14.647 11.684 1.00 67.69 86 ALA A C 1
ATOM 666 O O . ALA A 1 86 ? -4.920 -14.230 10.713 1.00 67.69 86 ALA A O 1
ATOM 667 N N . TYR A 1 87 ? -4.042 -13.909 12.769 1.00 69.69 87 TYR A N 1
ATOM 668 C CA . TYR A 1 87 ? -4.187 -12.457 12.772 1.00 69.69 87 TYR A CA 1
ATOM 669 C C . TYR A 1 87 ? -2.877 -11.848 12.296 1.00 69.69 87 TYR A C 1
ATOM 671 O O . TYR A 1 87 ? -1.834 -12.102 12.899 1.00 69.69 87 TYR A O 1
ATOM 679 N N . VAL A 1 88 ? -2.950 -11.058 11.235 1.00 79.25 88 VAL A N 1
ATOM 680 C CA . VAL A 1 88 ? -1.810 -10.366 10.634 1.00 79.25 88 VAL A CA 1
ATOM 681 C C . VAL A 1 88 ? -2.159 -8.894 10.440 1.00 79.25 88 VAL A C 1
ATOM 683 O O . VAL A 1 88 ? -3.321 -8.498 10.567 1.00 79.25 88 VAL A O 1
ATOM 686 N N . TYR A 1 89 ? -1.146 -8.078 10.192 1.00 86.81 89 TYR A N 1
ATOM 687 C CA . TYR A 1 89 ? -1.355 -6.719 9.713 1.00 86.81 89 TYR A CA 1
ATOM 688 C C . TYR A 1 89 ? -1.689 -6.758 8.222 1.00 86.81 89 TYR A C 1
ATOM 690 O O . TYR A 1 89 ? -1.204 -7.669 7.545 1.00 86.81 89 TYR A O 1
ATOM 698 N N . PRO A 1 90 ? -2.507 -5.817 7.721 1.00 90.12 90 PRO A N 1
ATOM 699 C CA . PRO A 1 90 ? -2.766 -5.733 6.297 1.00 90.12 90 PRO A CA 1
ATOM 700 C C . PRO A 1 90 ? -1.467 -5.506 5.524 1.00 90.12 90 PRO A C 1
ATOM 702 O O . PRO A 1 90 ? -0.550 -4.814 5.996 1.00 90.12 90 PRO A O 1
ATOM 705 N N . GLY A 1 91 ? -1.365 -6.132 4.362 1.00 91.75 91 GLY A N 1
ATOM 706 C CA . GLY A 1 91 ? -0.148 -6.111 3.567 1.00 91.75 91 GLY A CA 1
ATOM 707 C C . GLY A 1 91 ? 0.039 -7.371 2.744 1.00 91.75 91 GLY A C 1
ATOM 708 O O . GLY A 1 91 ? -0.565 -8.409 3.004 1.00 91.75 91 GLY A O 1
ATOM 709 N N . GLY A 1 92 ? 0.965 -7.293 1.802 1.00 93.06 92 GLY A N 1
ATOM 710 C CA . GLY A 1 92 ? 1.172 -8.358 0.843 1.00 93.06 92 GLY A CA 1
ATOM 711 C C . GLY A 1 92 ? 2.360 -8.087 -0.052 1.00 93.06 92 GLY A C 1
ATOM 712 O O . GLY A 1 92 ? 3.352 -7.488 0.369 1.00 93.06 92 GLY A O 1
ATOM 713 N N . LEU A 1 93 ? 2.289 -8.617 -1.263 1.00 96.38 93 LEU A N 1
ATOM 714 C CA . LEU A 1 93 ? 3.413 -8.651 -2.182 1.00 96.38 93 LEU A CA 1
ATOM 715 C C . LEU A 1 93 ? 3.654 -7.278 -2.791 1.00 96.38 93 LEU A C 1
ATOM 717 O O . LEU A 1 93 ? 2.725 -6.565 -3.158 1.00 96.38 93 LEU A O 1
ATOM 721 N N . VAL A 1 94 ? 4.927 -6.932 -2.930 1.00 98.06 94 VAL A N 1
ATOM 722 C CA . VAL A 1 94 ? 5.316 -5.781 -3.738 1.00 98.06 94 VAL A CA 1
ATOM 723 C C . VAL A 1 94 ? 5.246 -6.210 -5.199 1.00 98.06 94 VAL A C 1
ATOM 725 O O . VAL A 1 94 ? 5.836 -7.221 -5.589 1.00 98.06 94 VAL A O 1
ATOM 728 N N . GLU A 1 95 ? 4.517 -5.446 -6.002 1.00 97.69 95 GLU A N 1
ATOM 729 C CA . GLU A 1 95 ? 4.311 -5.713 -7.420 1.00 97.69 95 GLU A CA 1
ATOM 730 C C . GLU A 1 95 ? 5.072 -4.683 -8.262 1.00 97.69 95 GLU A C 1
ATOM 732 O O . GLU A 1 95 ? 5.314 -3.549 -7.845 1.00 97.69 95 GLU A O 1
ATOM 737 N N . ILE A 1 96 ? 5.438 -5.039 -9.497 1.00 97.06 96 ILE A N 1
ATOM 738 C CA . ILE A 1 96 ? 6.169 -4.108 -10.379 1.00 97.06 96 ILE A CA 1
ATOM 739 C C . ILE A 1 96 ? 5.362 -2.830 -10.675 1.00 97.06 96 ILE A C 1
ATOM 741 O O . ILE A 1 96 ? 5.929 -1.766 -10.925 1.00 97.06 96 ILE A O 1
ATOM 745 N N . ALA A 1 97 ? 4.032 -2.915 -10.591 1.00 97.69 97 ALA A N 1
ATOM 746 C CA . ALA A 1 97 ? 3.125 -1.780 -10.712 1.00 97.69 97 ALA A CA 1
ATOM 747 C C . ALA A 1 97 ? 3.344 -0.711 -9.625 1.00 97.69 97 ALA A C 1
ATOM 749 O O . ALA A 1 97 ? 3.141 0.474 -9.896 1.00 97.69 97 ALA A O 1
ATOM 750 N N . ASP A 1 98 ? 3.817 -1.090 -8.433 1.00 98.25 98 ASP A N 1
ATOM 751 C CA . ASP A 1 98 ? 4.114 -0.155 -7.339 1.00 98.25 98 ASP A CA 1
ATOM 752 C C . ASP A 1 98 ? 5.320 0.744 -7.672 1.00 98.25 98 ASP A C 1
ATOM 754 O O . ASP A 1 98 ? 5.433 1.868 -7.181 1.00 98.25 98 ASP A O 1
ATOM 758 N N . TYR A 1 99 ? 6.183 0.292 -8.587 1.00 96.75 99 TYR A N 1
ATOM 759 C CA . TYR A 1 99 ? 7.318 1.050 -9.120 1.00 96.75 99 TYR A CA 1
ATOM 760 C C . TYR A 1 99 ? 6.978 1.855 -10.379 1.00 96.75 99 TYR A C 1
ATOM 762 O O . TYR A 1 99 ? 7.841 2.558 -10.906 1.00 96.75 99 TYR A O 1
ATOM 770 N N . SER A 1 100 ? 5.751 1.751 -10.896 1.00 96.00 100 SER A N 1
ATOM 771 C CA . SER A 1 100 ? 5.397 2.298 -12.206 1.00 96.00 100 SER A CA 1
ATOM 772 C C . SER A 1 100 ? 5.596 3.819 -12.284 1.00 96.00 100 SER A C 1
ATOM 774 O O . SER A 1 100 ? 5.071 4.540 -11.432 1.00 96.00 100 SER A O 1
ATOM 776 N N . PRO A 1 101 ? 6.222 4.353 -13.352 1.00 95.31 101 PRO A N 1
ATOM 777 C CA . PRO A 1 101 ? 6.362 5.798 -13.554 1.00 95.31 101 PRO A CA 1
ATOM 778 C C . PRO A 1 101 ? 5.023 6.556 -13.568 1.00 95.31 101 PRO A C 1
ATOM 780 O O . PRO A 1 101 ? 4.997 7.754 -13.291 1.00 95.31 101 PRO A O 1
ATOM 783 N N . ARG A 1 102 ? 3.897 5.863 -13.817 1.00 96.12 102 ARG A N 1
ATOM 784 C CA . ARG A 1 102 ? 2.534 6.426 -13.752 1.00 96.12 102 ARG A CA 1
ATOM 785 C C . ARG A 1 102 ? 2.214 7.067 -12.401 1.00 96.12 102 ARG A C 1
ATOM 787 O O . ARG A 1 102 ? 1.419 8.004 -12.336 1.00 96.12 102 ARG A O 1
ATOM 794 N N . TRP A 1 103 ? 2.850 6.620 -11.319 1.00 97.44 103 TRP A N 1
ATOM 795 C CA . TRP A 1 103 ? 2.685 7.247 -10.010 1.00 97.44 103 TRP A CA 1
ATOM 796 C C . TRP A 1 103 ? 3.169 8.699 -9.991 1.00 97.44 103 TRP A C 1
ATOM 798 O O . TRP A 1 103 ? 2.598 9.518 -9.271 1.00 97.44 103 TRP A O 1
ATOM 808 N N . TYR A 1 104 ? 4.143 9.079 -10.827 1.00 96.00 104 TYR A N 1
ATOM 809 C CA . TYR A 1 104 ? 4.522 10.486 -10.957 1.00 96.00 104 TYR A CA 1
ATOM 810 C C . TYR A 1 104 ? 3.380 11.352 -11.483 1.00 96.00 104 TYR A C 1
ATOM 812 O O . TYR A 1 104 ? 3.287 12.508 -11.076 1.00 96.00 104 TYR A O 1
ATOM 820 N N . ASP A 1 105 ? 2.500 10.827 -12.335 1.00 96.31 105 ASP A N 1
ATOM 821 C CA . ASP A 1 105 ? 1.331 11.567 -12.818 1.00 96.31 105 ASP A CA 1
ATOM 822 C C . ASP A 1 105 ? 0.295 11.740 -11.704 1.00 96.31 105 ASP A C 1
ATOM 824 O O . ASP A 1 105 ? -0.237 12.838 -11.524 1.00 96.31 105 ASP A O 1
ATOM 828 N N . VAL A 1 106 ? 0.080 10.696 -10.895 1.00 97.44 106 VAL A N 1
ATOM 829 C CA . VAL A 1 106 ? -0.782 10.735 -9.701 1.00 97.44 106 VAL A CA 1
ATOM 830 C C . VAL A 1 106 ? -0.317 11.824 -8.730 1.00 97.44 106 VAL A C 1
ATOM 832 O O . VAL A 1 106 ? -1.098 12.705 -8.358 1.00 97.44 106 VAL A O 1
ATOM 835 N N . PHE A 1 107 ? 0.964 11.808 -8.350 1.00 96.38 107 PHE A N 1
ATOM 836 C CA . PHE A 1 107 ? 1.536 12.794 -7.429 1.00 96.38 107 PHE A CA 1
ATOM 837 C C . PHE A 1 107 ? 1.549 14.206 -8.033 1.00 96.38 107 PHE A C 1
ATOM 839 O O . PHE A 1 107 ? 1.153 15.168 -7.369 1.00 96.38 107 PHE A O 1
ATOM 846 N N . ARG A 1 108 ? 1.901 14.345 -9.318 1.00 95.56 108 ARG A N 1
ATOM 847 C CA . ARG A 1 108 ? 1.906 15.636 -10.028 1.00 95.56 108 ARG A CA 1
ATOM 848 C C . ARG A 1 108 ? 0.516 16.254 -10.097 1.00 95.56 108 ARG A C 1
ATOM 850 O O . ARG A 1 108 ? 0.380 17.460 -9.900 1.00 95.56 108 ARG A O 1
ATOM 857 N N . ALA A 1 109 ? -0.527 15.448 -10.295 1.00 95.75 109 ALA A N 1
ATOM 858 C CA . ALA A 1 109 ? -1.912 15.911 -10.288 1.00 95.75 109 ALA A CA 1
ATOM 859 C C . ALA A 1 109 ? -2.363 16.457 -8.914 1.00 95.75 109 ALA A C 1
ATOM 861 O O . ALA A 1 109 ? -3.374 17.164 -8.835 1.00 95.75 109 ALA A O 1
ATOM 862 N N . ARG A 1 110 ? -1.624 16.146 -7.837 1.00 94.56 110 ARG A N 1
ATOM 863 C CA . ARG A 1 110 ? -1.789 16.682 -6.472 1.00 94.56 110 ARG A CA 1
ATOM 864 C C . ARG A 1 110 ? -0.751 17.756 -6.108 1.00 94.56 110 ARG A C 1
ATOM 866 O O . ARG A 1 110 ? -0.672 18.164 -4.955 1.00 94.56 110 ARG A O 1
ATOM 873 N N . GLY A 1 111 ? 0.032 18.234 -7.078 1.00 94.25 111 GLY A N 1
ATOM 874 C CA . GLY A 1 111 ? 1.043 19.275 -6.870 1.00 94.25 111 GLY A CA 1
ATOM 875 C C . GLY A 1 111 ? 2.349 18.786 -6.236 1.00 94.25 111 GLY A C 1
ATOM 876 O O . GLY A 1 111 ? 3.183 19.610 -5.871 1.00 94.25 111 GLY A O 1
ATOM 877 N N . ILE A 1 112 ? 2.556 17.471 -6.121 1.00 94.06 112 ILE A N 1
ATOM 878 C CA . ILE A 1 112 ? 3.799 16.884 -5.611 1.00 94.06 112 ILE A CA 1
ATOM 879 C C . ILE A 1 112 ? 4.748 16.620 -6.781 1.00 94.06 112 ILE A C 1
ATOM 881 O O . ILE A 1 112 ? 4.424 15.905 -7.730 1.00 94.06 112 ILE A O 1
ATOM 885 N N . SER A 1 113 ? 5.936 17.219 -6.724 1.00 93.00 113 SER A N 1
ATOM 886 C CA . SER A 1 113 ? 6.952 17.060 -7.762 1.00 93.00 113 SER A CA 1
ATOM 887 C C . SER A 1 113 ? 7.754 15.770 -7.576 1.00 93.00 113 SER A C 1
ATOM 889 O O . SER A 1 113 ? 7.933 15.270 -6.465 1.00 93.00 113 SER A O 1
ATOM 891 N N . LYS A 1 114 ? 8.333 15.264 -8.669 1.00 91.88 114 LYS A N 1
ATOM 892 C CA . LYS A 1 114 ? 9.286 14.145 -8.623 1.00 91.88 114 LYS A CA 1
ATOM 893 C C . LYS A 1 114 ? 10.484 14.429 -7.703 1.00 91.88 114 LYS A C 1
ATOM 895 O O . LYS A 1 114 ? 10.939 13.534 -6.997 1.00 91.88 114 LYS A O 1
ATOM 900 N N . GLY A 1 115 ? 10.959 15.678 -7.675 1.00 91.31 115 GLY A N 1
ATOM 901 C CA . GLY A 1 115 ? 12.022 16.118 -6.767 1.00 91.31 115 GLY A CA 1
ATOM 902 C C . GLY A 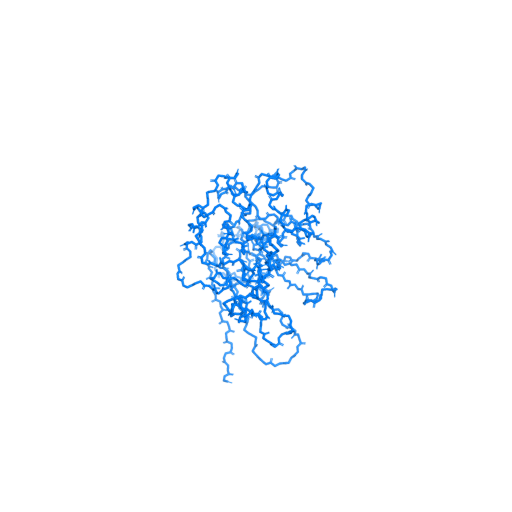1 115 ? 11.627 15.990 -5.294 1.00 91.31 115 GLY A C 1
ATOM 903 O O . GLY A 1 115 ? 12.399 15.450 -4.511 1.00 91.31 115 GLY A O 1
ATOM 904 N N . SER A 1 116 ? 10.398 16.376 -4.939 1.00 91.75 116 SER A N 1
ATOM 905 C CA . SER A 1 116 ? 9.872 16.249 -3.573 1.00 91.75 116 SER A CA 1
ATOM 906 C C . SER A 1 116 ? 9.803 14.787 -3.105 1.00 91.75 116 SER A C 1
ATOM 908 O O . SER A 1 116 ? 10.193 14.484 -1.978 1.00 91.75 116 SER A O 1
ATOM 910 N N . LEU A 1 117 ? 9.415 13.854 -3.983 1.00 91.06 117 LEU A N 1
ATOM 911 C CA . LEU A 1 117 ? 9.434 12.414 -3.676 1.00 91.06 117 LEU A CA 1
ATOM 912 C C . LEU A 1 117 ? 10.859 11.883 -3.448 1.00 91.06 117 LEU A C 1
ATOM 914 O O . LEU A 1 117 ? 11.088 11.074 -2.554 1.00 91.06 117 LEU A O 1
ATOM 918 N N . LYS A 1 118 ? 11.838 12.365 -4.223 1.00 88.50 118 LYS A N 1
ATOM 919 C CA . LYS A 1 118 ? 13.256 12.017 -4.035 1.00 88.50 118 LYS A CA 1
ATOM 920 C C . LYS A 1 118 ? 13.804 12.589 -2.724 1.00 88.50 118 LYS A C 1
ATOM 922 O O . LYS A 1 118 ? 14.541 11.917 -2.008 1.00 88.50 118 LYS A O 1
ATOM 927 N N . GLU A 1 119 ? 13.436 13.822 -2.388 1.00 89.88 119 GLU A N 1
ATOM 928 C CA . GLU A 1 119 ? 13.791 14.453 -1.115 1.00 89.88 119 GLU A CA 1
ATOM 929 C C . GLU A 1 119 ? 13.186 13.721 0.083 1.00 89.88 119 GLU A C 1
ATOM 931 O O . GLU A 1 119 ? 13.867 13.576 1.097 1.00 89.88 119 GLU A O 1
ATOM 936 N N . PHE A 1 120 ? 11.949 13.228 -0.039 1.00 88.75 120 PHE A N 1
ATOM 937 C CA . PHE A 1 120 ? 11.293 12.416 0.983 1.00 88.75 120 PHE A CA 1
ATOM 938 C C . PHE A 1 120 ? 12.129 11.183 1.348 1.00 88.75 120 PHE A C 1
ATOM 940 O O . PHE A 1 120 ? 12.442 11.003 2.526 1.00 88.75 120 PHE A O 1
ATOM 947 N N . GLY A 1 121 ? 12.598 10.414 0.362 1.00 83.50 121 GLY A N 1
ATOM 948 C CA . GLY A 1 121 ? 13.460 9.258 0.631 1.00 83.50 121 GLY A CA 1
ATOM 949 C C . GLY A 1 121 ? 14.807 9.610 1.258 1.00 83.50 121 GLY A C 1
ATOM 950 O O . GLY A 1 121 ? 15.321 8.892 2.117 1.00 83.50 121 GLY A O 1
ATOM 951 N N . ASN A 1 122 ? 15.339 10.790 0.931 1.00 85.88 122 ASN A N 1
ATOM 952 C CA . ASN A 1 122 ? 16.583 11.310 1.502 1.00 85.88 122 ASN A CA 1
ATOM 953 C C . ASN A 1 122 ? 16.442 11.840 2.946 1.00 85.88 122 ASN A C 1
ATOM 955 O O . ASN A 1 122 ? 17.447 12.252 3.551 1.00 85.88 122 ASN A O 1
ATOM 959 N N . ARG A 1 123 ? 15.223 11.876 3.513 1.00 86.81 123 ARG A N 1
ATOM 960 C CA . ARG A 1 123 ? 14.997 12.280 4.913 1.00 86.81 123 ARG A CA 1
ATOM 961 C C . ARG A 1 123 ? 15.602 11.269 5.884 1.00 86.81 123 ARG A C 1
ATOM 963 O O . ARG A 1 123 ? 16.141 11.684 6.910 1.00 86.81 123 ARG A O 1
ATOM 970 N N . VAL A 1 124 ? 15.583 9.976 5.551 1.00 83.88 124 VAL A N 1
ATOM 971 C CA . VAL A 1 124 ? 16.195 8.947 6.399 1.00 83.88 124 VAL A CA 1
ATOM 972 C C . VAL A 1 124 ? 17.716 9.014 6.277 1.00 83.88 124 VAL A C 1
ATOM 974 O O . VAL A 1 124 ? 18.275 8.957 5.183 1.00 83.88 124 VAL A O 1
ATOM 977 N N . LYS A 1 125 ? 18.399 9.173 7.414 1.00 83.31 125 LYS A N 1
ATOM 978 C CA . LYS A 1 125 ? 19.863 9.253 7.482 1.00 83.31 125 LYS A CA 1
ATOM 979 C C . LYS A 1 125 ? 20.448 7.909 7.900 1.00 83.31 125 LYS A C 1
ATOM 981 O O . LYS A 1 125 ? 19.937 7.274 8.815 1.00 83.31 125 LYS A O 1
ATOM 986 N N . GLY A 1 126 ? 21.557 7.529 7.270 1.00 84.75 126 GLY A N 1
ATOM 987 C CA . GLY A 1 126 ? 22.283 6.294 7.565 1.00 84.75 126 GLY A CA 1
ATOM 988 C C . GLY A 1 126 ? 22.041 5.181 6.541 1.00 84.75 126 GLY A C 1
ATOM 989 O O . GLY A 1 126 ? 21.414 5.420 5.506 1.00 84.75 126 GLY A O 1
ATOM 990 N N . PRO A 1 127 ? 22.580 3.977 6.803 1.00 86.81 127 PRO A N 1
ATOM 991 C CA . PRO A 1 127 ? 22.399 2.821 5.935 1.00 86.81 127 PRO A CA 1
ATOM 992 C C . PRO A 1 127 ? 20.917 2.491 5.745 1.00 86.81 127 PRO A C 1
ATOM 994 O O . PRO A 1 127 ? 20.133 2.535 6.694 1.00 86.81 127 PRO A O 1
ATOM 997 N N . ARG A 1 128 ? 20.544 2.154 4.511 1.00 90.06 128 ARG A N 1
ATOM 998 C CA . ARG A 1 128 ? 19.196 1.705 4.150 1.00 90.06 128 ARG A CA 1
ATOM 999 C C . ARG A 1 128 ? 19.208 0.176 3.993 1.00 90.06 128 ARG A C 1
ATOM 1001 O O . ARG A 1 128 ? 20.248 -0.363 3.616 1.00 90.06 128 ARG A O 1
ATOM 1008 N N . PRO A 1 129 ? 18.103 -0.520 4.307 1.00 90.94 129 PRO A N 1
ATOM 1009 C CA . PRO A 1 129 ? 18.014 -1.967 4.133 1.00 90.94 129 PRO A CA 1
ATOM 1010 C C . PRO A 1 129 ? 18.090 -2.375 2.658 1.00 90.94 129 PRO A C 1
ATOM 1012 O O . PRO A 1 129 ? 17.781 -1.574 1.770 1.00 90.94 129 PRO A O 1
ATOM 1015 N N . LEU A 1 130 ? 18.458 -3.636 2.408 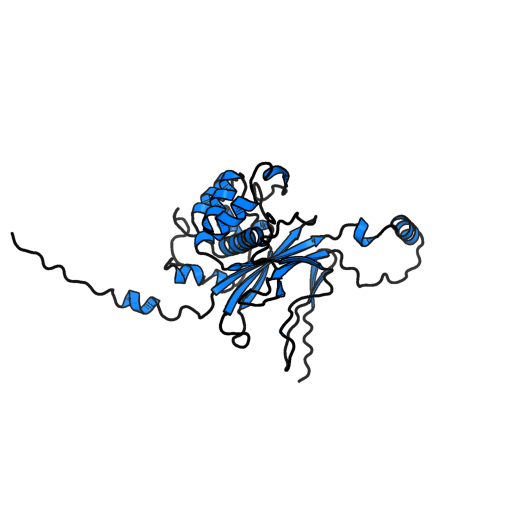1.00 91.44 130 LEU A N 1
ATOM 1016 C CA . LEU A 1 130 ? 18.656 -4.157 1.051 1.00 91.44 130 LEU A CA 1
ATOM 1017 C C . LEU A 1 130 ? 17.373 -4.134 0.221 1.00 91.44 130 LEU A C 1
ATOM 1019 O O . LEU A 1 130 ? 17.440 -3.810 -0.956 1.00 91.44 130 LEU A O 1
ATOM 1023 N N . ILE A 1 131 ? 16.206 -4.331 0.840 1.00 93.12 131 ILE A N 1
ATOM 1024 C CA . ILE A 1 131 ? 14.906 -4.183 0.166 1.00 93.12 131 ILE A CA 1
ATOM 1025 C C . ILE A 1 131 ? 14.711 -2.786 -0.470 1.00 93.12 131 ILE A C 1
ATOM 1027 O O . ILE A 1 131 ? 13.952 -2.622 -1.424 1.00 93.12 131 ILE A O 1
ATOM 1031 N N . ILE A 1 132 ? 15.425 -1.760 0.020 1.00 92.50 132 ILE A N 1
ATOM 1032 C CA . ILE A 1 132 ? 15.414 -0.402 -0.545 1.00 92.50 132 ILE A CA 1
ATOM 1033 C C . ILE A 1 132 ? 16.582 -0.172 -1.508 1.00 92.50 132 ILE A C 1
ATOM 1035 O O . ILE A 1 132 ? 16.399 0.465 -2.543 1.00 92.50 132 ILE A O 1
ATOM 1039 N N . THR A 1 133 ? 17.794 -0.621 -1.174 1.00 90.81 133 THR A N 1
ATOM 1040 C CA . THR A 1 133 ? 18.992 -0.328 -1.987 1.00 90.81 133 THR A CA 1
ATOM 1041 C C . THR A 1 133 ? 19.168 -1.275 -3.169 1.00 90.81 133 THR A C 1
ATOM 1043 O O . THR A 1 133 ? 19.748 -0.894 -4.181 1.00 90.81 133 THR A O 1
ATOM 1046 N N . GLU A 1 134 ? 18.674 -2.502 -3.040 1.00 90.56 134 GLU A N 1
ATOM 1047 C CA . GLU A 1 134 ? 18.877 -3.628 -3.948 1.00 90.56 134 GLU A CA 1
ATOM 1048 C C . GLU A 1 134 ? 17.546 -4.360 -4.185 1.00 90.56 134 GLU A C 1
ATOM 1050 O O . GLU A 1 134 ? 17.456 -5.572 -4.008 1.00 90.56 134 GLU A O 1
ATOM 1055 N N . SER A 1 135 ? 16.501 -3.628 -4.600 1.00 93.00 135 SER A N 1
ATOM 1056 C CA . SER A 1 135 ? 15.159 -4.207 -4.774 1.00 93.00 135 SER A CA 1
ATOM 1057 C C . SER A 1 135 ? 15.171 -5.438 -5.685 1.00 93.00 135 SER A C 1
ATOM 1059 O O . SER A 1 135 ? 15.496 -5.361 -6.876 1.00 93.00 135 SER A O 1
ATOM 1061 N N . VAL A 1 136 ? 14.767 -6.572 -5.121 1.00 94.12 136 VAL A N 1
ATOM 1062 C CA . VAL A 1 136 ? 14.615 -7.856 -5.805 1.00 94.12 136 VAL A CA 1
ATOM 1063 C C . VAL A 1 136 ? 13.484 -7.782 -6.826 1.00 94.12 136 VAL A C 1
ATOM 1065 O O . VAL A 1 136 ? 13.605 -8.360 -7.904 1.00 94.12 136 VAL A O 1
ATOM 1068 N N . THR A 1 137 ? 12.408 -7.043 -6.536 1.00 95.06 137 THR A N 1
ATOM 1069 C 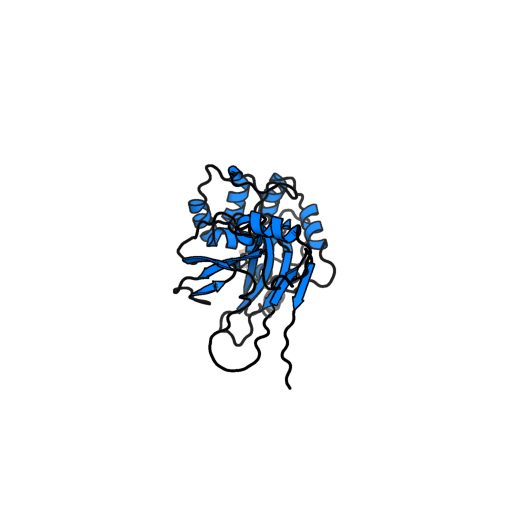CA . THR A 1 137 ? 11.271 -6.861 -7.453 1.00 95.06 137 THR A CA 1
ATOM 1070 C C . THR A 1 137 ? 11.715 -6.205 -8.761 1.00 95.06 137 THR A C 1
ATOM 1072 O O . THR A 1 137 ? 11.416 -6.719 -9.841 1.00 95.06 137 THR A O 1
ATOM 1075 N N . LEU A 1 138 ? 12.500 -5.123 -8.682 1.00 93.69 138 LEU A N 1
ATOM 1076 C CA . LEU A 1 138 ? 13.061 -4.462 -9.866 1.00 93.69 138 LEU A CA 1
ATOM 1077 C C . LEU A 1 138 ? 14.055 -5.359 -10.615 1.00 93.69 138 LEU A C 1
ATOM 1079 O O . LEU A 1 138 ? 13.995 -5.439 -11.843 1.00 93.69 138 LEU A O 1
ATOM 1083 N N . GLN A 1 139 ? 14.923 -6.074 -9.891 1.00 92.06 139 GLN A N 1
ATOM 1084 C CA . GLN A 1 139 ? 15.876 -7.016 -10.491 1.00 92.06 139 GLN A CA 1
ATOM 1085 C C . GLN A 1 139 ? 15.166 -8.139 -11.260 1.00 92.06 139 GLN A C 1
ATOM 1087 O O . GLN A 1 139 ? 15.520 -8.419 -12.404 1.00 92.06 139 GLN A O 1
ATOM 1092 N N . CYS A 1 140 ? 14.128 -8.742 -10.673 1.00 91.69 140 CYS A N 1
ATOM 1093 C CA . CYS A 1 140 ? 13.334 -9.793 -11.313 1.00 91.69 140 CYS A CA 1
ATOM 1094 C C . CYS A 1 140 ? 12.607 -9.289 -12.566 1.00 91.69 140 CYS A C 1
ATOM 1096 O O . CYS A 1 140 ? 12.455 -10.035 -13.530 1.00 91.69 140 CYS A O 1
ATOM 1098 N N . ALA A 1 141 ? 12.184 -8.023 -12.566 1.00 90.94 141 ALA A N 1
ATOM 1099 C CA . ALA A 1 141 ? 11.571 -7.373 -13.719 1.00 90.94 141 ALA A CA 1
ATOM 1100 C C . ALA A 1 141 ? 12.589 -6.922 -14.788 1.00 90.94 141 ALA A C 1
ATOM 1102 O O . ALA A 1 141 ? 12.194 -6.356 -15.807 1.00 90.94 141 ALA A O 1
ATOM 1103 N N . GLY A 1 142 ? 13.892 -7.141 -14.574 1.00 89.38 142 GLY A N 1
ATOM 1104 C CA . GLY A 1 142 ? 14.947 -6.705 -15.490 1.00 89.38 142 GLY A CA 1
ATOM 1105 C C . GLY A 1 142 ? 15.125 -5.185 -15.542 1.00 89.38 142 GLY A C 1
ATOM 1106 O O . GLY A 1 142 ? 15.691 -4.669 -16.507 1.00 89.38 142 GLY A O 1
ATOM 1107 N N . VAL A 1 143 ? 14.643 -4.457 -14.529 1.00 85.50 143 VAL A N 1
ATOM 1108 C CA . VAL A 1 143 ? 14.764 -2.999 -14.440 1.00 85.50 143 VAL A CA 1
ATOM 1109 C C . VAL A 1 143 ? 16.105 -2.648 -13.783 1.00 85.50 143 VAL A C 1
ATOM 1111 O O . VAL A 1 143 ? 16.323 -2.980 -12.617 1.00 85.50 143 VAL A O 1
ATOM 1114 N N . PRO A 1 144 ? 17.030 -1.967 -14.483 1.00 74.75 144 PRO A N 1
ATOM 1115 C CA . PRO A 1 144 ? 18.350 -1.688 -13.925 1.00 74.75 144 PRO A CA 1
ATOM 1116 C C . PRO A 1 144 ? 18.284 -0.643 -12.801 1.00 74.75 144 PRO A C 1
ATOM 1118 O O . PRO A 1 144 ? 17.792 0.465 -13.007 1.00 74.75 144 PRO A O 1
ATOM 1121 N N . LEU A 1 145 ? 18.845 -0.972 -11.633 1.00 65.94 145 LEU A N 1
ATOM 1122 C CA . LEU A 1 145 ? 18.823 -0.132 -10.422 1.00 65.94 145 LEU A CA 1
ATOM 1123 C C . LEU A 1 145 ? 19.654 1.164 -10.540 1.00 65.94 145 LEU A C 1
ATOM 1125 O O . LEU A 1 145 ? 19.352 2.156 -9.887 1.00 65.94 145 LEU A O 1
ATOM 1129 N N . ASN A 1 146 ? 20.676 1.184 -11.404 1.00 61.06 146 ASN A N 1
ATOM 1130 C CA . ASN A 1 146 ? 21.651 2.281 -11.514 1.00 61.06 146 ASN A CA 1
ATOM 1131 C C . ASN A 1 146 ? 21.389 3.229 -12.700 1.00 61.06 146 ASN A C 1
ATOM 1133 O O . ASN A 1 146 ? 22.327 3.763 -13.297 1.00 61.06 146 ASN A O 1
ATOM 1137 N N . GLN A 1 147 ? 20.129 3.412 -13.101 1.00 65.25 147 GLN A N 1
ATOM 1138 C CA . GLN A 1 147 ? 19.796 4.363 -14.164 1.00 65.25 147 GLN A CA 1
ATOM 1139 C C . GLN A 1 147 ? 19.694 5.798 -13.649 1.00 65.25 147 GLN A C 1
ATOM 1141 O O . GLN A 1 147 ? 19.493 6.055 -12.464 1.00 65.25 147 GLN A O 1
ATOM 1146 N N . ASN A 1 148 ? 19.805 6.753 -14.575 1.00 67.25 148 ASN A N 1
ATOM 1147 C CA . ASN A 1 148 ? 19.510 8.148 -14.286 1.00 67.25 148 ASN A CA 1
ATOM 1148 C C . ASN A 1 148 ? 18.056 8.270 -13.795 1.00 67.25 148 ASN A C 1
ATOM 1150 O O . ASN A 1 148 ? 17.119 8.165 -14.588 1.00 67.25 148 ASN A O 1
ATOM 1154 N N . THR A 1 149 ? 17.886 8.519 -12.494 1.00 71.62 149 THR A N 1
ATOM 1155 C CA . THR A 1 149 ? 16.578 8.648 -11.836 1.00 71.62 149 THR A CA 1
ATOM 1156 C C . THR A 1 149 ? 15.746 9.790 -12.397 1.00 71.62 149 THR A C 1
ATOM 1158 O O . THR A 1 149 ? 14.552 9.859 -12.131 1.00 71.62 149 THR A O 1
ATOM 1161 N N . ASP A 1 150 ? 16.359 10.703 -13.147 1.00 76.19 150 ASP A N 1
ATOM 1162 C CA . ASP A 1 150 ? 15.713 11.917 -13.626 1.00 76.19 150 ASP A CA 1
ATOM 1163 C C . ASP A 1 150 ? 14.980 11.703 -14.961 1.00 76.19 150 ASP A C 1
ATOM 1165 O O . ASP A 1 150 ? 14.225 12.576 -15.383 1.00 76.19 150 ASP A O 1
ATOM 1169 N N . ARG A 1 151 ? 15.121 10.528 -15.601 1.00 83.06 151 ARG A N 1
ATOM 1170 C CA . ARG A 1 151 ? 14.325 10.167 -16.788 1.00 83.06 151 ARG A CA 1
ATOM 1171 C C . ARG A 1 151 ? 12.835 10.096 -16.457 1.00 83.06 151 ARG A C 1
ATOM 1173 O O . ARG A 1 151 ? 12.470 9.710 -15.348 1.00 83.06 151 ARG A O 1
ATOM 1180 N N . GLU A 1 152 ? 11.967 10.450 -17.399 1.00 76.81 152 GLU A N 1
ATOM 1181 C CA . GLU A 1 152 ? 10.511 10.421 -17.178 1.00 76.81 152 GLU A CA 1
ATOM 1182 C C . GLU A 1 152 ? 9.970 9.003 -16.958 1.00 76.81 152 GLU A C 1
ATOM 1184 O O . GLU A 1 152 ? 9.062 8.820 -16.154 1.00 76.81 152 GLU A O 1
ATOM 1189 N N . ASP A 1 153 ? 10.576 8.008 -17.603 1.00 85.12 153 ASP A N 1
ATOM 1190 C CA . ASP A 1 153 ? 10.227 6.587 -17.533 1.00 85.12 153 ASP A CA 1
ATOM 1191 C C . ASP A 1 153 ? 10.954 5.825 -16.412 1.00 85.12 153 ASP A C 1
ATOM 1193 O O . ASP A 1 153 ? 10.800 4.610 -16.291 1.00 85.12 153 ASP A O 1
ATOM 1197 N N . ALA A 1 154 ? 11.743 6.516 -15.582 1.00 89.75 154 ALA A N 1
ATOM 1198 C CA . ALA A 1 154 ? 12.424 5.881 -14.459 1.00 89.75 154 ALA A CA 1
ATOM 1199 C C . ALA A 1 154 ? 11.405 5.328 -13.444 1.00 89.75 154 ALA A C 1
ATOM 1201 O O . ALA A 1 154 ? 10.412 6.006 -13.161 1.00 89.75 154 ALA A O 1
ATOM 1202 N N . PRO A 1 155 ? 11.654 4.144 -12.855 1.00 93.12 155 PRO A N 1
ATOM 1203 C CA . PRO A 1 155 ? 10.798 3.611 -11.805 1.00 93.12 155 PRO A CA 1
ATOM 1204 C C . PRO A 1 155 ? 10.795 4.531 -10.581 1.00 93.12 155 PRO A C 1
ATOM 1206 O O . PRO A 1 155 ? 11.725 5.317 -10.358 1.00 93.12 155 PRO A O 1
ATOM 1209 N N . LEU A 1 156 ? 9.761 4.399 -9.754 1.00 93.38 156 LEU A N 1
ATOM 1210 C CA . LEU A 1 156 ? 9.736 5.068 -8.461 1.00 93.38 156 LEU A CA 1
ATOM 1211 C C . LEU A 1 156 ? 10.893 4.595 -7.567 1.00 93.38 156 LEU A C 1
ATOM 1213 O O . LEU A 1 156 ? 11.286 3.427 -7.633 1.00 93.38 156 LEU A O 1
ATOM 1217 N N . PRO A 1 157 ? 11.414 5.477 -6.694 1.00 92.81 157 PRO A N 1
ATOM 1218 C CA . PRO A 1 157 ? 12.330 5.071 -5.638 1.00 92.81 157 PRO A CA 1
ATOM 1219 C C . PRO A 1 157 ? 11.736 3.913 -4.811 1.00 92.81 157 PRO A C 1
ATOM 1221 O O . PRO A 1 157 ? 10.553 3.986 -4.457 1.00 92.81 157 PRO A O 1
ATOM 1224 N N . PRO A 1 158 ? 12.512 2.859 -4.486 1.00 94.06 158 PRO A N 1
ATOM 1225 C CA . PRO A 1 158 ? 11.984 1.691 -3.781 1.00 94.06 158 PRO A CA 1
ATOM 1226 C C . PRO A 1 158 ? 11.317 1.996 -2.442 1.00 94.06 158 PRO A C 1
ATOM 1228 O O . PRO A 1 158 ? 10.296 1.406 -2.114 1.00 94.06 158 PRO A O 1
ATOM 1231 N N . ASP A 1 159 ? 11.826 2.962 -1.688 1.00 93.38 159 ASP A N 1
ATOM 1232 C CA . ASP A 1 159 ? 11.229 3.398 -0.427 1.00 93.38 159 ASP A CA 1
ATOM 1233 C C . ASP A 1 159 ? 9.833 4.027 -0.596 1.00 93.38 159 ASP A C 1
ATOM 1235 O O . ASP A 1 159 ? 8.997 3.907 0.299 1.00 93.38 159 ASP A O 1
ATOM 1239 N N . VAL A 1 160 ? 9.558 4.666 -1.738 1.00 96.19 160 VAL A N 1
ATOM 1240 C CA . VAL A 1 160 ? 8.225 5.177 -2.091 1.00 96.19 160 VAL A CA 1
ATOM 1241 C C . VAL A 1 160 ? 7.338 4.039 -2.595 1.00 96.19 160 VAL A C 1
ATOM 1243 O O . VAL A 1 160 ? 6.198 3.918 -2.149 1.00 96.19 160 VAL A O 1
ATOM 1246 N N . ALA A 1 161 ? 7.859 3.181 -3.476 1.00 97.31 161 ALA A N 1
ATOM 1247 C CA . ALA A 1 161 ? 7.121 2.047 -4.034 1.00 97.31 161 ALA A CA 1
ATOM 1248 C C . ALA A 1 161 ? 6.650 1.068 -2.944 1.00 97.31 161 ALA A C 1
ATOM 1250 O O . ALA A 1 161 ? 5.489 0.675 -2.932 1.00 97.31 161 ALA A O 1
ATOM 1251 N N . LEU A 1 162 ? 7.496 0.754 -1.958 1.00 98.12 162 LEU A N 1
ATOM 1252 C CA . LEU A 1 162 ? 7.137 -0.108 -0.824 1.00 98.12 162 LEU A CA 1
ATOM 1253 C C . LEU A 1 162 ? 5.986 0.471 0.020 1.00 98.12 162 LEU A C 1
ATOM 1255 O O . LEU A 1 162 ? 5.138 -0.269 0.518 1.00 98.12 162 LEU A O 1
ATOM 1259 N N . ARG A 1 163 ? 5.907 1.799 0.159 1.00 98.12 163 ARG A N 1
ATOM 1260 C CA . ARG A 1 163 ? 4.793 2.466 0.858 1.00 98.12 163 ARG A CA 1
ATOM 1261 C C . ARG A 1 163 ? 3.509 2.391 0.056 1.00 98.12 163 ARG A C 1
ATOM 1263 O O . ARG A 1 163 ? 2.453 2.147 0.631 1.00 98.12 163 ARG A O 1
ATOM 1270 N N . ILE A 1 164 ? 3.607 2.585 -1.257 1.00 98.44 164 ILE A N 1
ATOM 1271 C CA . ILE A 1 164 ? 2.480 2.415 -2.175 1.00 98.44 164 ILE A CA 1
ATOM 1272 C C . ILE A 1 164 ? 1.974 0.975 -2.106 1.00 98.44 164 ILE A C 1
ATOM 1274 O O . ILE A 1 164 ? 0.776 0.797 -1.927 1.00 98.44 164 ILE A O 1
ATOM 1278 N N . ALA A 1 165 ? 2.866 -0.020 -2.130 1.00 98.56 165 ALA A N 1
ATOM 1279 C CA . ALA A 1 165 ? 2.517 -1.430 -1.987 1.00 98.56 165 ALA A CA 1
ATOM 1280 C C . ALA A 1 165 ? 1.764 -1.697 -0.674 1.00 98.56 165 ALA A C 1
ATOM 1282 O O . ALA A 1 165 ? 0.677 -2.266 -0.692 1.00 98.56 165 ALA A O 1
ATOM 1283 N N . ALA A 1 166 ? 2.270 -1.207 0.466 1.00 98.06 166 ALA A N 1
ATOM 1284 C CA . ALA A 1 166 ? 1.588 -1.366 1.755 1.00 98.06 166 ALA A CA 1
ATOM 1285 C C . ALA A 1 166 ? 0.183 -0.734 1.761 1.00 98.06 166 ALA A C 1
ATOM 1287 O O . ALA A 1 166 ? -0.761 -1.316 2.298 1.00 98.06 166 ALA A O 1
ATOM 1288 N N . ILE A 1 167 ? 0.032 0.455 1.168 1.00 97.94 167 ILE A N 1
ATOM 1289 C CA . ILE A 1 167 ? -1.249 1.171 1.077 1.00 97.94 167 ILE A CA 1
ATOM 1290 C C . ILE A 1 167 ? -2.213 0.462 0.113 1.00 97.94 167 ILE A C 1
ATOM 1292 O O . ILE A 1 167 ? -3.396 0.331 0.429 1.00 97.94 167 ILE A O 1
ATOM 1296 N N . ARG A 1 168 ? -1.713 -0.016 -1.032 1.00 98.00 168 ARG A N 1
ATOM 1297 C CA . ARG A 1 168 ? -2.467 -0.776 -2.034 1.00 98.00 168 ARG A CA 1
ATOM 1298 C C . ARG A 1 168 ? -3.034 -2.051 -1.421 1.00 98.00 168 ARG A C 1
ATOM 1300 O O . ARG A 1 168 ? -4.246 -2.220 -1.406 1.00 98.00 168 ARG A O 1
ATOM 1307 N N . GLU A 1 169 ? -2.175 -2.879 -0.835 1.00 96.38 169 GLU A N 1
ATOM 1308 C CA . GLU A 1 169 ? -2.560 -4.134 -0.178 1.00 96.38 169 GLU A CA 1
ATOM 1309 C C . GLU A 1 169 ? -3.563 -3.892 0.958 1.00 96.38 169 GLU A C 1
ATOM 1311 O O . GLU A 1 169 ? -4.557 -4.600 1.100 1.00 96.38 169 GLU A O 1
ATOM 1316 N N . THR A 1 170 ? -3.373 -2.818 1.733 1.00 94.12 170 THR A N 1
ATOM 1317 C CA . THR A 1 170 ? -4.340 -2.418 2.766 1.00 94.12 170 THR A CA 1
ATOM 1318 C C . THR A 1 170 ? -5.716 -2.134 2.180 1.00 94.12 170 THR A C 1
ATOM 1320 O O . THR A 1 170 ? -6.723 -2.573 2.743 1.00 94.12 170 THR A O 1
ATOM 1323 N N . PHE A 1 171 ? -5.781 -1.419 1.060 1.00 94.00 171 PHE A N 1
ATOM 1324 C CA . PHE A 1 171 ? -7.041 -1.153 0.383 1.00 94.00 171 PHE A CA 1
ATOM 1325 C C . PHE A 1 171 ? -7.654 -2.436 -0.195 1.00 94.00 171 PHE A C 1
ATOM 1327 O O . PHE A 1 171 ? -8.834 -2.697 0.037 1.00 94.00 171 PHE A O 1
ATOM 1334 N N . GLU A 1 172 ? -6.866 -3.265 -0.878 1.00 91.94 172 GLU A N 1
ATOM 1335 C CA . GLU A 1 172 ? -7.322 -4.534 -1.462 1.00 91.94 172 GLU A CA 1
ATOM 1336 C C . GLU A 1 172 ? -7.928 -5.483 -0.417 1.00 91.94 172 GLU A C 1
ATOM 1338 O O . GLU A 1 172 ? -8.982 -6.071 -0.661 1.00 91.94 172 GLU A O 1
ATOM 1343 N N . GLU A 1 173 ? -7.298 -5.602 0.756 1.00 87.31 173 GLU A N 1
ATOM 1344 C CA . GLU A 1 173 ? -7.717 -6.530 1.811 1.00 87.31 173 GLU A CA 1
ATOM 1345 C C . GLU A 1 173 ? -8.841 -5.977 2.705 1.00 87.31 173 GLU A C 1
ATOM 1347 O O . GLU A 1 173 ? -9.677 -6.737 3.214 1.00 87.31 173 GLU A O 1
ATOM 1352 N N . THR A 1 174 ? -8.841 -4.662 2.960 1.00 84.88 174 THR A N 1
ATOM 1353 C CA . THR A 1 174 ? -9.653 -4.058 4.037 1.00 84.88 174 THR A CA 1
ATOM 1354 C C . THR A 1 174 ? -10.530 -2.890 3.614 1.00 84.88 174 THR A C 1
ATOM 1356 O O . THR A 1 174 ? -11.355 -2.437 4.408 1.00 84.88 174 THR A O 1
ATOM 1359 N N . GLY A 1 175 ? -10.337 -2.348 2.414 1.00 87.62 175 GLY A N 1
ATOM 1360 C CA . GLY A 1 175 ? -11.032 -1.149 1.942 1.00 87.62 175 GLY A CA 1
ATOM 1361 C C . GLY A 1 175 ? -10.618 0.131 2.670 1.00 87.62 175 GLY A C 1
ATOM 1362 O O . GLY A 1 175 ? -11.148 1.200 2.374 1.00 87.62 175 GLY A O 1
ATOM 1363 N N . VAL A 1 176 ? -9.667 0.057 3.610 1.00 87.75 176 VAL A N 1
ATOM 1364 C CA . VAL A 1 176 ? -9.148 1.230 4.314 1.00 87.75 176 VAL A CA 1
ATOM 1365 C C . VAL A 1 176 ? -8.313 2.068 3.351 1.00 87.75 176 VAL A C 1
ATOM 1367 O O . VAL A 1 176 ? -7.337 1.600 2.769 1.00 87.75 176 VAL A O 1
ATOM 1370 N N . LEU A 1 177 ? -8.688 3.338 3.220 1.00 89.38 177 LEU A N 1
ATOM 1371 C CA . LEU A 1 177 ? -8.056 4.291 2.314 1.00 89.38 177 LEU A CA 1
ATOM 1372 C C . LEU A 1 177 ? -7.049 5.172 3.062 1.00 89.38 177 LEU A C 1
ATOM 1374 O O . LEU A 1 177 ? -7.420 6.145 3.720 1.00 89.38 177 LEU A O 1
ATOM 1378 N N . LEU A 1 178 ? -5.763 4.851 2.921 1.00 92.75 178 LEU A N 1
ATOM 1379 C CA . LEU A 1 178 ? -4.646 5.678 3.394 1.00 92.75 178 LEU A CA 1
ATOM 1380 C C . LEU A 1 178 ? -4.193 6.629 2.278 1.00 92.75 178 LEU A C 1
ATOM 1382 O O . LEU A 1 178 ? -3.173 6.425 1.621 1.00 92.75 178 LEU A O 1
ATOM 1386 N N . MET A 1 179 ? -5.006 7.653 2.026 1.00 93.19 179 MET A N 1
ATOM 1387 C CA . MET A 1 179 ? -4.813 8.589 0.919 1.00 93.19 179 MET A CA 1
ATOM 1388 C C . MET A 1 179 ? -4.857 10.034 1.380 1.00 93.19 179 MET A C 1
ATOM 1390 O O . MET A 1 179 ? -5.463 10.375 2.397 1.00 93.19 179 MET A O 1
ATOM 1394 N N . THR A 1 180 ? -4.315 10.898 0.534 1.00 91.50 180 THR A N 1
ATOM 1395 C CA . THR A 1 180 ? -4.339 12.338 0.719 1.00 91.50 180 THR A CA 1
ATOM 1396 C C . THR A 1 180 ? -4.607 13.084 -0.592 1.00 91.50 180 THR A C 1
ATOM 1398 O O . THR A 1 180 ? -4.436 12.555 -1.690 1.00 91.50 180 THR A O 1
ATOM 1401 N N . ARG A 1 181 ? -5.036 14.347 -0.495 1.00 89.81 181 ARG A N 1
ATOM 1402 C CA . ARG A 1 181 ? -5.080 15.292 -1.627 1.00 89.81 181 ARG A CA 1
ATOM 1403 C C . ARG A 1 181 ? -3.795 16.125 -1.763 1.00 89.81 181 ARG A C 1
ATOM 1405 O O . ARG A 1 181 ? -3.719 16.957 -2.663 1.00 89.81 181 ARG A O 1
ATOM 1412 N N . GLY A 1 182 ? -2.806 15.903 -0.896 1.00 80.12 182 GLY A N 1
ATOM 1413 C CA . GLY A 1 182 ? -1.483 16.537 -0.899 1.00 80.12 182 GLY A CA 1
ATOM 1414 C C . GLY A 1 182 ? -0.760 16.329 0.441 1.00 80.12 182 GLY A C 1
ATOM 1415 O O . GLY A 1 182 ? -1.405 15.958 1.412 1.00 80.12 182 GLY A O 1
ATOM 1416 N N . GLU A 1 183 ? 0.543 16.609 0.543 1.00 73.94 183 GLU A N 1
ATOM 1417 C CA . GLU A 1 183 ? 1.368 16.293 1.741 1.00 73.94 183 GLU A CA 1
ATOM 1418 C C . GLU A 1 183 ? 0.761 16.758 3.088 1.00 73.94 183 GLU A C 1
ATOM 1420 O O . GLU A 1 183 ? 0.962 16.106 4.103 1.00 73.94 183 GLU A O 1
ATOM 1425 N N . ASN A 1 184 ? -0.038 17.835 3.103 1.00 74.00 184 ASN A N 1
ATOM 1426 C CA . ASN A 1 184 ? -0.660 18.384 4.319 1.00 74.00 184 ASN A CA 1
ATOM 1427 C C . ASN A 1 184 ? -2.202 18.383 4.303 1.00 74.00 184 ASN A C 1
ATOM 1429 O O . ASN A 1 184 ? -2.829 19.087 5.098 1.00 74.00 184 ASN A O 1
ATOM 1433 N N . ALA A 1 185 ? -2.841 17.672 3.369 1.00 75.25 185 ALA A N 1
ATOM 1434 C CA . ALA A 1 185 ? -4.299 17.647 3.296 1.00 75.25 185 ALA A CA 1
ATOM 1435 C C . ALA A 1 185 ? -4.883 16.642 4.312 1.00 75.25 185 ALA A C 1
ATOM 1437 O O . ALA A 1 185 ? -4.470 15.484 4.320 1.00 75.25 185 ALA A O 1
ATOM 1438 N N . PRO A 1 186 ? -5.864 17.036 5.147 1.00 71.56 186 PRO A N 1
ATOM 1439 C CA . PRO A 1 186 ? -6.481 16.117 6.099 1.00 71.56 186 PRO A CA 1
ATOM 1440 C C . PRO A 1 186 ? -7.326 15.080 5.361 1.00 71.56 186 PRO A C 1
ATOM 1442 O O . PRO A 1 186 ? -8.140 15.461 4.523 1.00 71.56 186 PRO A O 1
ATOM 1445 N N . SER A 1 187 ? -7.184 13.796 5.696 1.00 73.12 187 SER A N 1
ATOM 1446 C CA . SER A 1 187 ? -8.009 12.731 5.112 1.00 73.12 187 SER A CA 1
ATOM 1447 C C . SER A 1 187 ? -9.508 12.975 5.346 1.00 73.12 187 SER A C 1
ATOM 1449 O O . SER A 1 187 ? -9.925 13.400 6.428 1.00 73.12 187 SER A O 1
ATOM 1451 N N . SER A 1 188 ? -10.336 12.721 4.328 1.00 75.25 188 SER A N 1
ATOM 1452 C CA . SER A 1 188 ? -11.793 12.842 4.421 1.00 75.25 188 SER A CA 1
ATOM 1453 C C . SER A 1 188 ? -12.498 11.743 3.636 1.00 75.25 188 SER A C 1
ATOM 1455 O O . SER A 1 188 ? -12.207 11.528 2.463 1.00 75.25 188 SER A O 1
ATOM 1457 N N . LEU A 1 189 ? -13.494 11.107 4.259 1.00 73.12 189 LEU A N 1
ATOM 1458 C CA . LEU A 1 189 ? -14.333 10.096 3.603 1.00 73.12 189 LEU A CA 1
ATOM 1459 C C . LEU A 1 189 ? -15.190 10.682 2.472 1.00 73.12 189 LEU A C 1
ATOM 1461 O O . LEU A 1 189 ? -15.468 9.991 1.497 1.00 73.12 189 LEU A O 1
ATOM 1465 N N . SER A 1 190 ? -15.525 11.977 2.547 1.00 75.31 190 SER A N 1
ATOM 1466 C CA . SER A 1 190 ? -16.276 12.678 1.490 1.00 75.31 190 SER A CA 1
ATOM 1467 C C . SER A 1 190 ? -15.560 12.680 0.135 1.00 75.31 190 SER A C 1
ATOM 1469 O O . SER A 1 190 ? -16.166 12.941 -0.899 1.00 75.31 190 SER A O 1
ATOM 1471 N N . TRP A 1 191 ? -14.257 12.380 0.109 1.00 80.25 191 TRP A N 1
ATOM 1472 C CA . TRP A 1 191 ? -13.487 12.292 -1.128 1.00 80.25 191 TRP A CA 1
ATOM 1473 C C . TRP A 1 191 ? -13.876 11.110 -2.012 1.00 80.25 191 TRP A C 1
ATOM 1475 O O . TRP A 1 191 ? -13.547 11.135 -3.195 1.00 80.25 191 TRP A O 1
ATOM 1485 N N . TYR A 1 192 ? -14.579 10.123 -1.457 1.00 81.19 192 TYR A N 1
ATOM 1486 C CA . TYR A 1 192 ? -14.970 8.894 -2.147 1.00 81.19 192 TYR A CA 1
ATOM 1487 C C . TYR A 1 192 ? -16.486 8.770 -2.309 1.00 81.19 192 TYR A C 1
ATOM 1489 O O . TYR A 1 192 ? -16.980 7.719 -2.711 1.00 81.19 192 TYR A O 1
ATOM 1497 N N . GLU A 1 193 ? -17.244 9.828 -2.003 1.00 81.56 193 GLU A N 1
ATOM 1498 C CA . GLU A 1 193 ? -18.686 9.842 -2.238 1.00 81.56 193 GLU A CA 1
ATOM 1499 C C . GLU A 1 193 ? -18.981 9.619 -3.728 1.00 81.56 193 GLU A C 1
ATOM 1501 O O . GLU A 1 193 ? -18.519 10.364 -4.593 1.00 81.56 193 GLU A O 1
ATOM 1506 N N . GLY A 1 194 ? -19.749 8.568 -4.025 1.00 81.69 194 GLY A N 1
ATOM 1507 C CA . GLY A 1 194 ? -20.091 8.175 -5.394 1.00 81.69 194 GLY A CA 1
ATOM 1508 C C . GLY A 1 194 ? -19.038 7.322 -6.109 1.00 81.69 194 GLY A C 1
ATOM 1509 O O . GLY A 1 194 ? -19.253 6.979 -7.269 1.00 81.69 194 GLY A O 1
ATOM 1510 N N . VAL A 1 195 ? -17.938 6.952 -5.444 1.00 86.44 195 VAL A N 1
ATOM 1511 C CA . VAL A 1 195 ? -16.956 5.995 -5.970 1.00 86.44 195 VAL A CA 1
ATOM 1512 C C . VAL A 1 195 ? -17.326 4.585 -5.513 1.00 86.44 195 VAL A C 1
ATOM 1514 O O . VAL A 1 195 ? -17.498 4.336 -4.320 1.00 86.44 195 VAL A O 1
ATOM 1517 N N . ASP A 1 196 ? -17.427 3.645 -6.452 1.00 90.38 196 ASP A N 1
ATOM 1518 C CA . ASP A 1 196 ? -17.664 2.234 -6.135 1.00 90.38 196 ASP A CA 1
ATOM 1519 C C . ASP A 1 196 ? -16.365 1.574 -5.647 1.00 90.38 196 ASP A C 1
ATOM 1521 O O . ASP A 1 196 ? -15.577 1.031 -6.424 1.00 90.38 196 ASP A O 1
ATOM 1525 N N . LEU A 1 197 ? -16.116 1.676 -4.339 1.00 89.94 197 LEU A N 1
ATOM 1526 C CA . LEU A 1 197 ? -14.901 1.150 -3.715 1.00 89.94 197 LEU A CA 1
ATOM 1527 C C . LEU A 1 197 ? -14.768 -0.367 -3.878 1.00 89.94 197 LEU A C 1
ATOM 1529 O O . LEU A 1 197 ? -13.653 -0.847 -4.053 1.00 89.94 197 LEU A O 1
ATOM 1533 N N . VAL A 1 198 ? -15.878 -1.110 -3.878 1.00 90.31 198 VAL A N 1
ATOM 1534 C CA . VAL A 1 198 ? -15.859 -2.575 -4.012 1.00 90.31 198 VAL A CA 1
ATOM 1535 C C . VAL A 1 198 ? -15.438 -2.973 -5.425 1.00 90.31 198 VAL A C 1
ATOM 1537 O O . VAL A 1 198 ? -14.578 -3.838 -5.594 1.00 90.31 198 VAL A O 1
ATOM 1540 N N . ALA A 1 199 ? -15.982 -2.306 -6.448 1.00 93.06 199 ALA A N 1
ATOM 1541 C CA . ALA A 1 199 ? -15.560 -2.532 -7.829 1.00 93.06 199 ALA A CA 1
ATOM 1542 C C . ALA A 1 199 ? -14.078 -2.182 -8.041 1.00 93.06 199 ALA A C 1
ATOM 1544 O O . ALA A 1 199 ? -13.368 -2.892 -8.757 1.00 93.06 199 ALA A O 1
ATOM 1545 N N . TRP A 1 200 ? -13.590 -1.116 -7.396 1.00 94.88 200 TRP A N 1
ATOM 1546 C CA . TRP A 1 200 ? -12.174 -0.755 -7.441 1.00 94.88 200 TRP A CA 1
ATOM 1547 C C . TRP A 1 200 ? -11.277 -1.771 -6.732 1.00 94.88 200 TRP A C 1
ATOM 1549 O O . TRP A 1 200 ? -10.245 -2.119 -7.299 1.00 94.88 200 TRP A O 1
ATOM 1559 N N . GLN A 1 201 ? -11.663 -2.287 -5.559 1.00 92.62 201 GLN A N 1
ATOM 1560 C CA . GLN A 1 201 ? -10.916 -3.349 -4.870 1.00 92.62 201 GLN A CA 1
ATOM 1561 C C . GLN A 1 201 ? -10.728 -4.576 -5.773 1.00 92.62 201 GLN A C 1
ATOM 1563 O O . GLN A 1 201 ? -9.604 -5.049 -5.932 1.00 92.62 201 GLN A O 1
ATOM 1568 N N . GLU A 1 202 ? -11.798 -5.048 -6.423 1.00 92.06 202 GLU A N 1
ATOM 1569 C CA . GLU A 1 202 ? -11.721 -6.182 -7.354 1.00 92.06 202 GLU A CA 1
ATOM 1570 C C . GLU A 1 202 ? -10.826 -5.870 -8.559 1.00 92.06 202 GLU A C 1
ATOM 1572 O O . GLU A 1 202 ? -9.967 -6.671 -8.927 1.00 92.06 202 GLU A O 1
ATOM 1577 N N . ARG A 1 203 ? -10.985 -4.686 -9.163 1.00 96.06 203 ARG A N 1
ATOM 1578 C CA . ARG A 1 203 ? -10.184 -4.282 -10.324 1.00 96.06 203 ARG A CA 1
ATOM 1579 C C . ARG A 1 203 ? -8.694 -4.208 -9.993 1.00 96.06 203 ARG A C 1
ATOM 1581 O O . ARG A 1 203 ? -7.880 -4.639 -10.801 1.00 96.06 203 ARG A O 1
ATOM 1588 N N . ILE A 1 204 ? -8.343 -3.673 -8.827 1.00 96.38 204 ILE A N 1
ATOM 1589 C CA . ILE A 1 204 ? -6.950 -3.532 -8.388 1.00 96.38 204 ILE A CA 1
ATOM 1590 C C . ILE A 1 204 ? -6.335 -4.898 -8.076 1.00 96.38 204 ILE A C 1
ATOM 1592 O O . ILE A 1 204 ? -5.200 -5.147 -8.464 1.00 96.38 204 ILE A O 1
ATOM 1596 N N . ARG A 1 205 ? -7.100 -5.817 -7.479 1.00 91.81 205 ARG A N 1
ATOM 1597 C CA . ARG A 1 205 ? -6.644 -7.196 -7.252 1.00 91.81 205 ARG A CA 1
ATOM 1598 C C . ARG A 1 205 ? -6.322 -7.933 -8.553 1.00 91.81 205 ARG A C 1
ATOM 1600 O O . ARG A 1 205 ? -5.418 -8.764 -8.593 1.00 91.81 205 ARG A O 1
ATOM 1607 N N . GLN A 1 206 ? -7.082 -7.660 -9.614 1.00 95.25 206 GLN A N 1
ATOM 1608 C CA . GLN A 1 206 ? -6.836 -8.237 -10.938 1.00 95.25 206 GLN A CA 1
ATOM 1609 C C . GLN A 1 206 ? -5.659 -7.570 -11.656 1.00 95.25 206 GLN A C 1
ATOM 1611 O O . GLN A 1 206 ? -4.904 -8.249 -12.352 1.00 95.25 206 GLN A O 1
ATOM 1616 N N . ASP A 1 207 ? -5.515 -6.254 -11.504 1.00 97.06 207 ASP A N 1
ATOM 1617 C CA . ASP A 1 207 ? -4.453 -5.462 -12.113 1.00 97.06 207 ASP A CA 1
ATOM 1618 C C . ASP A 1 207 ? -3.978 -4.357 -11.150 1.00 97.06 207 ASP A C 1
ATOM 1620 O O . ASP A 1 207 ? -4.601 -3.289 -11.078 1.00 97.06 207 ASP A O 1
ATOM 1624 N N . PRO A 1 208 ? -2.856 -4.564 -10.432 1.00 96.94 208 PRO A N 1
ATOM 1625 C CA . PRO A 1 208 ? -2.369 -3.624 -9.423 1.00 96.94 208 PRO A CA 1
ATOM 1626 C C . PRO A 1 208 ? -2.137 -2.198 -9.947 1.00 96.94 208 PRO A C 1
ATOM 1628 O O . PRO A 1 208 ? -2.233 -1.235 -9.182 1.00 96.94 208 PRO A O 1
ATOM 1631 N N . ILE A 1 209 ? -1.882 -2.011 -11.254 1.00 97.19 209 ILE A N 1
ATOM 1632 C CA . ILE A 1 209 ? -1.704 -0.663 -11.821 1.00 97.19 209 ILE A CA 1
ATOM 1633 C C . ILE A 1 209 ? -3.009 0.136 -11.877 1.00 97.19 209 ILE A C 1
ATOM 1635 O O . ILE A 1 209 ? -2.969 1.370 -11.916 1.00 97.19 209 ILE A O 1
ATOM 1639 N N . ALA A 1 210 ? -4.166 -0.533 -11.820 1.00 98.06 210 ALA A N 1
ATOM 1640 C CA . ALA A 1 210 ? -5.464 0.120 -11.716 1.00 98.06 210 ALA A CA 1
ATOM 1641 C C . ALA A 1 210 ? -5.573 0.973 -10.444 1.00 98.06 210 ALA A C 1
ATOM 1643 O O . ALA A 1 210 ? -6.415 1.866 -10.371 1.00 98.06 210 ALA A O 1
ATOM 1644 N N . PHE A 1 211 ? -4.691 0.773 -9.461 1.00 98.06 211 PHE A N 1
ATOM 1645 C CA . PHE A 1 211 ? -4.643 1.621 -8.280 1.00 98.06 211 PHE A CA 1
ATOM 1646 C C . PHE A 1 211 ? -4.230 3.060 -8.608 1.00 98.06 211 PHE A C 1
ATOM 1648 O O . PHE A 1 211 ? -4.774 4.012 -8.047 1.00 98.06 211 PHE A O 1
ATOM 1655 N N . ALA A 1 212 ? -3.335 3.243 -9.584 1.00 98.19 212 ALA A N 1
ATOM 1656 C CA . ALA A 1 212 ? -3.002 4.569 -10.091 1.00 98.19 212 ALA A CA 1
ATOM 1657 C C . ALA A 1 212 ? -4.206 5.211 -10.808 1.00 98.19 212 ALA A C 1
ATOM 1659 O O . ALA A 1 212 ? -4.447 6.409 -10.639 1.00 98.19 212 ALA A O 1
ATOM 1660 N N . ASP A 1 213 ? -4.993 4.422 -11.554 1.00 97.44 213 ASP A N 1
ATOM 1661 C CA . ASP A 1 213 ? -6.232 4.893 -12.197 1.00 97.44 213 ASP A CA 1
ATOM 1662 C C . ASP A 1 213 ? -7.245 5.366 -11.150 1.00 97.44 213 ASP A C 1
ATOM 1664 O O . ASP A 1 213 ? -7.777 6.471 -11.266 1.00 97.44 213 ASP A O 1
ATOM 1668 N N . PHE A 1 214 ? -7.447 4.570 -10.094 1.00 96.62 214 PHE A N 1
ATOM 1669 C CA . PHE A 1 214 ? -8.295 4.924 -8.959 1.00 96.62 214 PHE A CA 1
ATOM 1670 C C . PHE A 1 214 ? -7.881 6.271 -8.354 1.00 96.62 214 PHE A C 1
ATOM 1672 O O . PHE A 1 214 ? -8.715 7.160 -8.185 1.00 96.62 214 PHE A O 1
ATOM 1679 N N . CYS A 1 215 ? -6.588 6.466 -8.071 1.00 96.69 215 CYS A N 1
ATOM 1680 C CA . CYS A 1 215 ? -6.098 7.721 -7.500 1.00 96.69 215 CYS A CA 1
ATOM 1681 C C . CYS A 1 215 ? -6.327 8.927 -8.428 1.00 96.69 215 CYS A C 1
ATOM 1683 O O . CYS A 1 215 ? -6.680 10.017 -7.960 1.00 96.69 215 CYS A O 1
ATOM 1685 N N . LEU A 1 216 ? -6.151 8.754 -9.742 1.00 95.56 216 LEU A N 1
ATOM 1686 C CA . LEU A 1 216 ? -6.422 9.806 -10.725 1.00 95.56 216 LEU A CA 1
ATOM 1687 C C . LEU A 1 216 ? -7.913 10.163 -10.771 1.00 95.56 216 LEU A C 1
ATOM 1689 O O . LEU A 1 216 ? -8.244 11.352 -10.725 1.00 95.56 216 LEU A O 1
ATOM 1693 N N . GLU A 1 217 ? -8.794 9.161 -10.803 1.00 94.12 217 GLU A N 1
ATOM 1694 C CA . GLU A 1 217 ? -10.249 9.335 -10.860 1.00 94.12 217 GLU A CA 1
ATOM 1695 C C . GLU A 1 217 ? -10.805 9.973 -9.581 1.00 94.12 217 GLU A C 1
ATOM 1697 O O . GLU A 1 217 ? -11.483 11.003 -9.640 1.00 94.12 217 GLU A O 1
ATOM 1702 N N . ALA A 1 218 ? -10.434 9.438 -8.414 1.00 92.75 218 ALA A N 1
ATOM 1703 C CA . ALA A 1 218 ? -10.842 9.950 -7.104 1.00 92.75 218 ALA A CA 1
ATOM 1704 C C . ALA A 1 218 ? -10.132 11.263 -6.714 1.00 92.75 218 ALA A C 1
ATOM 1706 O O . ALA A 1 218 ? -10.438 11.876 -5.688 1.00 92.75 218 ALA A O 1
ATOM 1707 N N . LYS A 1 219 ? -9.191 11.736 -7.543 1.00 93.75 219 LYS A N 1
ATOM 1708 C CA . LYS A 1 219 ? -8.395 12.953 -7.325 1.00 93.75 219 LYS A CA 1
ATOM 1709 C C . LYS A 1 219 ? -7.642 12.943 -5.986 1.00 93.75 219 LYS A C 1
ATOM 1711 O O . LYS A 1 219 ? -7.562 13.965 -5.304 1.00 93.75 219 LYS A O 1
ATOM 1716 N N . VAL A 1 220 ? -7.051 11.802 -5.642 1.00 94.88 220 VAL A N 1
ATOM 1717 C CA . VAL A 1 220 ? -6.212 11.586 -4.449 1.00 94.88 220 VAL A CA 1
ATOM 1718 C C . VAL A 1 220 ? -4.832 11.047 -4.850 1.00 94.88 220 VAL A C 1
ATOM 1720 O O . VAL A 1 220 ? -4.557 10.862 -6.035 1.00 94.88 220 VAL A O 1
ATOM 1723 N N . CYS A 1 221 ? -3.936 10.851 -3.888 1.00 96.19 221 CYS A N 1
ATOM 1724 C CA . CYS A 1 221 ? -2.716 10.056 -4.021 1.00 96.19 221 CYS A CA 1
ATOM 1725 C C . CYS A 1 221 ? -2.457 9.275 -2.718 1.00 96.19 221 CYS A C 1
ATOM 1727 O O . CYS A 1 221 ? -3.004 9.659 -1.678 1.00 96.19 221 CYS A O 1
ATOM 1729 N N . PRO A 1 222 ? -1.632 8.213 -2.740 1.00 96.44 222 PRO A N 1
ATOM 1730 C CA . PRO A 1 222 ? -1.278 7.474 -1.529 1.00 96.44 222 PRO A CA 1
ATOM 1731 C C . PRO A 1 222 ? -0.619 8.393 -0.492 1.00 96.44 222 PRO A C 1
ATOM 1733 O O . PRO A 1 222 ? 0.268 9.181 -0.834 1.00 96.44 222 PRO A O 1
ATOM 1736 N N . ASP A 1 223 ? -1.047 8.303 0.769 1.00 94.94 223 ASP A N 1
ATOM 1737 C CA . ASP A 1 223 ? -0.459 9.070 1.872 1.00 94.94 223 ASP A CA 1
ATOM 1738 C C . ASP A 1 223 ? 0.815 8.392 2.392 1.00 94.94 223 ASP A C 1
ATOM 1740 O O . ASP A 1 223 ? 0.866 7.806 3.473 1.00 94.94 223 ASP A O 1
ATOM 1744 N N . ILE A 1 224 ? 1.869 8.458 1.579 1.00 94.94 224 ILE A N 1
ATOM 1745 C CA . ILE A 1 224 ? 3.169 7.858 1.896 1.00 94.94 224 ILE A CA 1
ATOM 1746 C C . ILE A 1 224 ? 3.852 8.517 3.106 1.00 94.94 224 ILE A C 1
ATOM 1748 O O . ILE A 1 224 ? 4.716 7.897 3.727 1.00 94.94 224 ILE A O 1
ATOM 1752 N N . TRP A 1 225 ? 3.480 9.756 3.441 1.00 92.81 225 TRP A N 1
ATOM 1753 C CA . TRP A 1 225 ? 4.099 10.549 4.505 1.00 92.81 225 TRP A CA 1
ATOM 1754 C C . TRP A 1 225 ? 3.655 10.107 5.899 1.00 92.81 225 TRP A C 1
ATOM 1756 O O . TRP A 1 225 ? 4.440 10.199 6.841 1.00 92.81 225 TRP A O 1
ATOM 1766 N N . SER A 1 226 ? 2.432 9.586 6.016 1.00 91.31 226 SER A N 1
ATOM 1767 C CA . SER A 1 226 ? 1.877 9.067 7.272 1.00 91.31 226 SER A CA 1
ATOM 1768 C C . SER A 1 226 ? 2.319 7.640 7.610 1.00 91.31 226 SER A C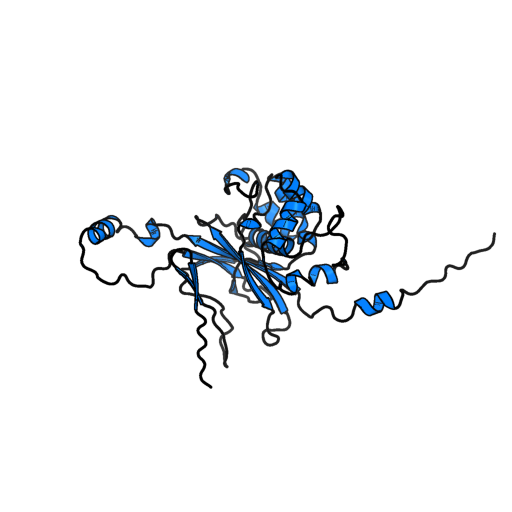 1
ATOM 1770 O O . SER A 1 226 ? 1.947 7.118 8.664 1.00 91.31 226 SER A O 1
ATOM 1772 N N . LEU A 1 227 ? 3.092 6.982 6.738 1.00 93.31 227 LEU A N 1
ATOM 1773 C CA . LEU A 1 227 ? 3.713 5.692 7.033 1.00 93.31 227 LEU A CA 1
ATOM 1774 C C . LEU A 1 227 ? 5.118 5.934 7.604 1.00 93.31 227 LEU A C 1
ATOM 1776 O O . LEU A 1 227 ? 5.977 6.533 6.961 1.00 93.31 227 LEU A O 1
ATOM 1780 N N . TYR A 1 228 ? 5.412 5.384 8.773 1.00 91.06 228 TYR A N 1
ATOM 1781 C CA . TYR A 1 228 ? 6.739 5.418 9.389 1.00 91.06 228 TYR A CA 1
ATOM 1782 C C . TYR A 1 228 ? 7.403 4.057 9.242 1.00 91.06 228 TYR A C 1
ATOM 1784 O O . TYR A 1 228 ? 6.770 3.042 9.506 1.00 91.06 228 TYR A O 1
ATOM 1792 N N . GLU A 1 229 ? 8.662 4.018 8.806 1.00 92.00 229 GLU A N 1
ATOM 1793 C CA . GLU A 1 229 ? 9.413 2.757 8.749 1.00 92.00 229 GLU A CA 1
ATOM 1794 C C . GLU A 1 229 ? 9.590 2.193 10.150 1.00 92.00 229 GLU A C 1
ATOM 1796 O O . GLU A 1 229 ? 10.031 2.900 11.056 1.00 92.00 229 GLU A O 1
ATOM 1801 N N . TRP A 1 230 ? 9.243 0.921 10.312 1.00 88.62 230 TRP A N 1
ATOM 1802 C CA . TRP A 1 230 ? 9.348 0.231 11.586 1.00 88.62 230 TRP A CA 1
ATOM 1803 C C . TRP A 1 230 ? 10.420 -0.848 11.559 1.00 88.62 230 TRP A C 1
ATOM 1805 O O . TRP A 1 230 ? 11.307 -0.856 12.411 1.00 88.62 230 TRP A O 1
ATOM 1815 N N . TRP A 1 231 ? 10.343 -1.769 10.597 1.00 87.88 231 TRP A N 1
ATOM 1816 C CA . TRP A 1 231 ? 11.252 -2.910 10.544 1.00 87.88 231 TRP A CA 1
ATOM 1817 C C . TRP A 1 231 ? 11.275 -3.545 9.153 1.00 87.88 231 TRP A C 1
ATOM 1819 O O . TRP A 1 231 ? 10.229 -3.759 8.559 1.00 87.88 231 TRP A O 1
ATOM 1829 N N . ASP A 1 232 ? 12.462 -3.897 8.676 1.00 90.88 232 ASP A N 1
ATOM 1830 C CA . ASP A 1 232 ? 12.698 -4.860 7.602 1.00 90.88 232 ASP A CA 1
ATOM 1831 C C . ASP A 1 232 ? 12.919 -6.293 8.150 1.00 90.88 232 ASP A C 1
ATOM 1833 O O . ASP A 1 232 ? 13.848 -6.528 8.934 1.00 90.88 232 ASP A O 1
ATOM 1837 N N . TRP A 1 233 ? 12.053 -7.247 7.790 1.00 89.94 233 TRP A N 1
ATOM 1838 C CA . TRP A 1 233 ? 12.090 -8.625 8.298 1.00 89.94 233 TRP A CA 1
ATOM 1839 C C . TRP A 1 233 ? 12.082 -9.672 7.183 1.00 89.94 233 TRP A C 1
ATOM 1841 O O . TRP A 1 233 ? 11.073 -9.890 6.508 1.00 89.94 233 TRP A O 1
ATOM 1851 N N . LEU A 1 234 ? 13.178 -10.428 7.105 1.00 87.12 234 LEU A N 1
ATOM 1852 C CA . LEU A 1 234 ? 13.299 -11.591 6.238 1.00 87.12 234 LEU A CA 1
ATOM 1853 C C . LEU A 1 234 ? 12.868 -12.875 6.956 1.00 87.12 234 LEU A C 1
ATOM 1855 O O . LEU A 1 234 ? 13.410 -13.254 7.998 1.00 87.12 234 LEU A O 1
ATOM 1859 N N . THR A 1 235 ? 11.946 -13.614 6.339 1.00 79.94 235 THR A N 1
ATOM 1860 C CA . THR A 1 235 ? 11.436 -14.890 6.862 1.00 79.94 235 THR A CA 1
ATOM 1861 C C . THR A 1 235 ? 12.585 -15.882 7.123 1.00 79.94 235 THR A C 1
ATOM 1863 O O . THR A 1 235 ? 13.331 -16.203 6.184 1.00 79.94 235 THR A O 1
ATOM 1866 N N . PRO A 1 236 ? 12.737 -16.433 8.347 1.00 78.12 236 PRO A N 1
ATOM 1867 C CA . PRO A 1 236 ? 13.754 -17.439 8.640 1.00 78.12 236 PRO A CA 1
ATOM 1868 C C . PRO A 1 236 ? 13.582 -18.702 7.792 1.00 78.12 236 PRO A C 1
ATOM 1870 O O . PRO A 1 236 ? 12.464 -19.129 7.502 1.00 78.12 236 PRO A O 1
ATOM 1873 N N . THR A 1 237 ? 14.690 -19.355 7.442 1.00 80.88 237 THR A N 1
ATOM 1874 C CA . THR A 1 237 ? 14.695 -20.571 6.605 1.00 80.88 237 THR A CA 1
ATOM 1875 C C . THR A 1 237 ? 13.968 -21.766 7.234 1.00 80.88 237 THR A C 1
ATOM 1877 O O . THR A 1 237 ? 13.625 -22.710 6.530 1.00 80.88 237 THR A O 1
ATOM 1880 N N . SER A 1 238 ? 13.701 -21.733 8.542 1.00 73.94 238 SER A N 1
ATOM 1881 C CA . SER A 1 238 ? 13.020 -22.795 9.290 1.00 73.94 238 SER A CA 1
ATOM 1882 C C . SER A 1 238 ? 11.487 -22.758 9.215 1.00 73.94 238 SER A C 1
ATOM 1884 O O . SER A 1 238 ? 10.847 -23.730 9.610 1.00 73.94 238 SER A O 1
ATOM 1886 N N . VAL A 1 239 ? 10.885 -21.656 8.749 1.00 64.38 239 VAL A N 1
ATOM 1887 C CA . VAL A 1 239 ? 9.433 -21.401 8.875 1.00 64.38 239 VAL A CA 1
ATOM 1888 C C . VAL A 1 239 ? 8.627 -21.931 7.677 1.00 64.38 239 VAL A C 1
ATOM 1890 O O . VAL A 1 239 ? 7.410 -22.089 7.770 1.00 64.38 239 VAL A O 1
ATOM 1893 N N . GLY A 1 240 ? 9.285 -22.283 6.569 1.00 66.06 240 GLY A N 1
ATOM 1894 C CA . GLY A 1 240 ? 8.643 -22.916 5.418 1.00 66.06 240 GLY A CA 1
ATOM 1895 C C . GLY A 1 240 ? 9.402 -22.719 4.107 1.00 66.06 240 GLY A C 1
ATOM 1896 O O . GLY A 1 240 ? 10.465 -22.106 4.067 1.00 66.06 240 GLY A O 1
ATOM 1897 N N . HIS A 1 241 ? 8.828 -23.239 3.018 1.00 73.12 241 HIS A N 1
ATOM 1898 C CA . HIS A 1 241 ? 9.409 -23.135 1.673 1.00 73.12 241 HIS A CA 1
ATOM 1899 C C . HIS A 1 241 ? 9.219 -21.757 1.026 1.00 73.12 241 HIS A C 1
ATOM 1901 O O . HIS A 1 241 ? 10.003 -21.381 0.161 1.00 73.12 241 HIS A O 1
ATOM 1907 N N . ARG A 1 242 ? 8.181 -21.009 1.424 1.00 81.62 242 ARG A N 1
ATOM 1908 C CA . ARG A 1 242 ? 7.950 -19.634 0.962 1.00 81.62 242 ARG A CA 1
ATOM 1909 C C . ARG A 1 242 ? 8.562 -18.661 1.955 1.00 81.62 242 ARG A C 1
ATOM 1911 O O . ARG A 1 242 ? 8.319 -18.781 3.155 1.00 81.62 242 ARG A O 1
ATOM 1918 N N . ARG A 1 243 ? 9.336 -17.710 1.444 1.00 86.81 243 ARG A N 1
ATOM 1919 C CA . ARG A 1 243 ? 10.026 -16.696 2.237 1.00 86.81 243 ARG A CA 1
ATOM 1920 C C . ARG A 1 243 ? 9.720 -15.322 1.670 1.00 86.81 243 ARG A C 1
ATOM 1922 O O . ARG A 1 243 ? 9.685 -15.152 0.451 1.00 86.81 243 ARG A O 1
ATOM 1929 N N . TYR A 1 244 ? 9.534 -14.376 2.573 1.00 88.50 244 TYR A N 1
ATOM 1930 C CA . TYR A 1 244 ? 9.289 -12.983 2.245 1.00 88.50 244 TYR A CA 1
ATOM 1931 C C . TYR A 1 244 ? 10.273 -12.095 2.992 1.00 88.50 244 TYR A C 1
ATOM 1933 O O . TYR A 1 244 ? 10.573 -12.375 4.157 1.00 88.50 244 TYR A O 1
ATOM 1941 N N . ASP A 1 245 ? 10.747 -11.063 2.307 1.00 93.62 245 ASP A N 1
ATOM 1942 C CA . ASP A 1 245 ? 11.464 -9.924 2.870 1.00 93.62 245 ASP A CA 1
ATOM 1943 C C . ASP A 1 245 ? 10.467 -8.779 2.990 1.00 93.62 245 ASP A C 1
ATOM 1945 O O . ASP A 1 245 ? 9.933 -8.319 1.982 1.00 93.62 245 ASP A O 1
ATOM 1949 N N . THR A 1 246 ? 10.067 -8.450 4.216 1.00 94.12 246 THR A N 1
ATOM 1950 C CA . THR A 1 246 ? 8.893 -7.606 4.462 1.00 94.12 246 THR A CA 1
ATOM 1951 C C . THR A 1 246 ? 9.291 -6.305 5.129 1.00 94.12 246 THR A C 1
ATOM 1953 O O . THR A 1 246 ? 9.741 -6.316 6.276 1.00 94.12 246 THR A O 1
ATOM 1956 N N . MET A 1 247 ? 9.020 -5.185 4.458 1.00 96.44 247 MET A N 1
ATOM 1957 C CA . MET A 1 247 ? 9.087 -3.870 5.081 1.00 96.44 247 MET A CA 1
ATOM 1958 C C . MET A 1 247 ? 7.783 -3.577 5.833 1.00 96.44 247 MET A C 1
ATOM 1960 O O . MET A 1 247 ? 6.698 -3.508 5.251 1.00 96.44 247 MET A O 1
ATOM 1964 N N . PHE A 1 248 ? 7.894 -3.383 7.142 1.00 94.00 248 PHE A N 1
ATOM 1965 C CA . PHE A 1 248 ? 6.801 -2.996 8.019 1.00 94.00 248 PHE A CA 1
ATOM 1966 C C . PHE A 1 248 ? 6.783 -1.488 8.242 1.00 94.00 248 PHE A C 1
ATOM 1968 O O . PHE A 1 248 ? 7.794 -0.876 8.600 1.00 94.00 248 PHE A O 1
ATOM 1975 N N . TYR A 1 249 ? 5.589 -0.919 8.128 1.00 94.62 249 TYR A N 1
ATOM 1976 C CA . TYR A 1 249 ? 5.298 0.476 8.412 1.00 94.62 249 TYR A CA 1
ATOM 1977 C C . TYR A 1 249 ? 4.343 0.616 9.597 1.00 94.62 249 TYR A C 1
ATOM 1979 O O . TYR A 1 249 ? 3.518 -0.258 9.838 1.00 94.62 249 TYR A O 1
ATOM 1987 N N . VAL A 1 250 ? 4.406 1.734 10.314 1.00 91.44 250 VAL A N 1
ATOM 1988 C CA . VAL A 1 250 ? 3.382 2.164 11.280 1.00 91.44 250 VAL A CA 1
ATOM 1989 C C . VAL A 1 250 ? 2.627 3.349 10.695 1.00 91.44 250 VAL A C 1
ATOM 1991 O O . VAL A 1 250 ? 3.250 4.270 10.176 1.00 91.44 250 VAL A O 1
ATOM 1994 N N . CYS A 1 251 ? 1.301 3.350 10.801 1.00 89.00 251 CYS A N 1
ATOM 1995 C CA . CYS A 1 251 ? 0.462 4.494 10.453 1.00 89.00 251 CYS A CA 1
ATOM 1996 C C . CYS A 1 251 ? -0.486 4.802 11.614 1.00 89.00 251 CYS A C 1
ATOM 1998 O O . CYS A 1 251 ? -1.246 3.933 12.041 1.00 89.00 251 CYS A O 1
ATOM 2000 N N . CYS A 1 252 ? -0.432 6.026 12.139 1.00 86.00 252 CYS A N 1
ATOM 2001 C CA . CYS A 1 252 ? -1.240 6.444 13.282 1.00 86.00 252 CYS A CA 1
ATOM 2002 C C . CYS A 1 252 ? -2.470 7.228 12.816 1.00 86.00 252 CYS A C 1
ATOM 2004 O O . CYS A 1 252 ? -2.341 8.250 12.148 1.00 86.00 252 CYS A O 1
ATOM 2006 N N . LEU A 1 253 ? -3.661 6.776 13.208 1.00 81.81 253 LEU A N 1
ATOM 2007 C CA . LEU A 1 253 ? -4.939 7.409 12.900 1.00 81.81 253 LEU A CA 1
ATOM 2008 C C . LEU A 1 253 ? -5.628 7.887 14.184 1.00 81.81 253 LEU A C 1
ATOM 2010 O O . LEU A 1 253 ? -5.726 7.167 15.178 1.00 81.81 253 LEU A O 1
ATOM 2014 N N . GLU A 1 254 ? -6.181 9.098 14.149 1.00 74.75 254 GLU A N 1
ATOM 2015 C CA . GLU A 1 254 ? -6.943 9.660 15.277 1.00 74.75 254 GLU A CA 1
ATOM 2016 C C . GLU A 1 254 ? -8.274 8.936 15.511 1.00 74.75 254 GLU A C 1
ATOM 2018 O O . GLU A 1 254 ? -8.788 8.888 16.628 1.00 74.75 254 GLU A O 1
ATOM 2023 N N . LYS A 1 255 ? -8.864 8.392 14.444 1.00 70.00 255 LYS A N 1
ATOM 2024 C CA . LYS A 1 255 ? -10.146 7.686 14.475 1.00 70.00 255 LYS A CA 1
ATOM 2025 C C . LYS A 1 255 ? -10.029 6.367 13.737 1.00 70.00 255 LYS A C 1
ATOM 2027 O O . LYS A 1 255 ? -9.264 6.243 12.785 1.00 70.00 255 LYS A O 1
ATOM 2032 N N . GLN A 1 256 ? -10.816 5.392 14.181 1.00 71.81 256 GLN A N 1
ATOM 2033 C CA . GLN A 1 256 ? -10.883 4.096 13.522 1.00 71.81 256 GLN A CA 1
ATOM 2034 C C . GLN A 1 256 ? -11.430 4.284 12.100 1.00 71.81 256 GLN A C 1
ATOM 2036 O O . GLN A 1 256 ? -12.490 4.900 11.963 1.00 71.81 256 GLN A O 1
ATOM 2041 N N . PRO A 1 257 ? -10.732 3.789 11.062 1.00 73.00 257 PRO A N 1
ATOM 2042 C CA . PRO A 1 257 ? -11.221 3.893 9.696 1.00 73.00 257 PRO A CA 1
ATOM 2043 C C . PRO A 1 257 ? -12.430 2.973 9.491 1.00 73.00 257 PRO A C 1
ATOM 2045 O O . PRO A 1 257 ? -12.566 1.943 10.161 1.00 73.00 257 PRO A O 1
ATOM 2048 N N . GLU A 1 258 ? -13.301 3.342 8.555 1.00 68.81 258 GLU A N 1
ATOM 2049 C CA . GLU A 1 258 ? -14.323 2.428 8.046 1.00 68.81 258 GLU A CA 1
ATOM 2050 C C . GLU A 1 258 ? -13.651 1.322 7.226 1.00 68.81 258 GLU A C 1
ATOM 2052 O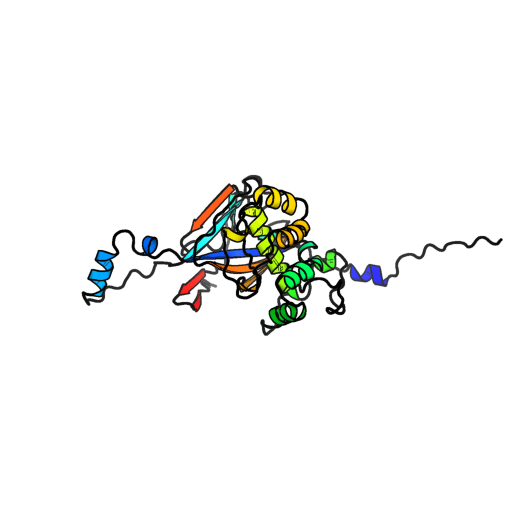 O . GLU A 1 258 ? -12.665 1.564 6.531 1.00 68.81 258 GLU A O 1
ATOM 2057 N N . VAL A 1 259 ? -14.155 0.095 7.358 1.00 70.31 259 VAL A N 1
ATOM 2058 C CA . VAL A 1 259 ? -13.535 -1.107 6.792 1.00 70.31 259 VAL A CA 1
ATOM 2059 C C . VAL A 1 259 ? -14.555 -1.847 5.943 1.00 70.31 259 VAL A C 1
ATOM 2061 O O . VAL A 1 259 ? -15.645 -2.165 6.419 1.00 70.31 259 VAL A O 1
ATOM 2064 N N . VAL A 1 260 ? -14.164 -2.167 4.713 1.00 66.75 260 VAL A N 1
ATOM 2065 C CA . VAL A 1 260 ? -14.907 -3.005 3.771 1.00 66.75 260 VAL A CA 1
ATOM 2066 C C . VAL A 1 260 ? -14.033 -4.216 3.463 1.00 66.75 260 VAL A C 1
ATOM 2068 O O . VAL A 1 260 ? -13.084 -4.145 2.684 1.00 66.75 260 VAL A O 1
ATOM 2071 N N . LEU A 1 261 ? -14.308 -5.320 4.159 1.00 65.62 261 LEU A N 1
ATOM 2072 C CA . LEU A 1 261 ? -13.528 -6.549 4.023 1.00 65.62 261 LEU A CA 1
ATOM 2073 C C . LEU A 1 261 ? -13.853 -7.243 2.702 1.00 65.62 261 LEU A C 1
ATOM 2075 O O . LEU A 1 261 ? -15.017 -7.385 2.346 1.00 65.62 261 LEU A O 1
ATOM 2079 N N . ASP A 1 262 ? -12.825 -7.771 2.049 1.00 58.75 262 ASP A N 1
ATOM 2080 C CA . ASP A 1 262 ? -12.963 -8.495 0.783 1.00 58.75 262 ASP A CA 1
ATOM 2081 C C . ASP A 1 262 ? -13.644 -9.879 0.914 1.00 58.75 262 ASP A C 1
ATOM 2083 O O . ASP A 1 262 ? -14.045 -10.501 -0.062 1.00 58.75 262 ASP A O 1
ATOM 2087 N N . HIS A 1 263 ? -13.800 -10.408 2.131 1.00 57.88 263 HIS A N 1
ATOM 2088 C CA . HIS A 1 263 ? -14.408 -11.717 2.430 1.00 57.88 263 HIS A CA 1
ATOM 2089 C C . HIS A 1 263 ? -13.746 -12.953 1.769 1.00 57.88 263 HIS A C 1
ATOM 2091 O O . HIS A 1 263 ? -14.078 -14.076 2.160 1.00 57.88 263 HIS A O 1
ATOM 2097 N N . SER A 1 264 ? -12.798 -12.785 0.838 1.00 54.16 264 SER A N 1
ATOM 2098 C CA . SER A 1 264 ? -12.082 -13.862 0.146 1.00 54.16 264 SER A CA 1
ATOM 2099 C C . SER A 1 264 ? -10.797 -14.261 0.894 1.00 54.16 264 SER A C 1
ATOM 2101 O O . SER A 1 264 ? -10.677 -15.389 1.391 1.00 54.16 264 SER A O 1
ATOM 2103 N N . GLU A 1 265 ? -9.876 -13.313 1.082 1.00 55.34 265 GLU A N 1
ATOM 2104 C CA . GLU A 1 265 ? -8.615 -13.504 1.804 1.00 55.34 265 GLU A CA 1
ATOM 2105 C C . GLU A 1 265 ? -8.710 -13.118 3.281 1.00 55.34 265 GLU A C 1
ATOM 2107 O O . GLU A 1 265 ? -8.105 -13.778 4.133 1.00 55.34 265 GLU A O 1
ATOM 2112 N N . VAL A 1 266 ? -9.516 -12.103 3.608 1.00 53.16 266 VAL A N 1
ATOM 2113 C CA . VAL A 1 266 ? -9.714 -11.598 4.971 1.00 53.16 266 VAL A CA 1
ATOM 2114 C C . VAL A 1 266 ? -11.151 -11.807 5.427 1.00 53.16 266 VAL A C 1
ATOM 2116 O O . VAL A 1 266 ? -12.109 -11.377 4.793 1.00 53.16 266 VAL A O 1
ATOM 2119 N N . VAL A 1 267 ? -11.300 -12.440 6.590 1.00 49.53 267 VAL A N 1
ATOM 2120 C CA . VAL A 1 267 ? -12.605 -12.884 7.102 1.00 49.53 267 VAL A CA 1
ATOM 2121 C C . VAL A 1 267 ? -13.107 -12.009 8.250 1.00 49.53 267 VAL A C 1
ATOM 2123 O O . VAL A 1 267 ? -14.304 -11.959 8.527 1.00 49.53 267 VAL A O 1
ATOM 2126 N N . THR A 1 268 ? -12.219 -11.339 8.988 1.00 52.56 268 THR A N 1
ATOM 2127 C CA . THR A 1 268 ? -12.621 -10.538 10.156 1.00 52.56 268 THR A CA 1
ATOM 2128 C C . THR A 1 268 ? -11.604 -9.449 10.464 1.00 52.56 268 THR A C 1
ATOM 2130 O O . THR A 1 268 ? -10.409 -9.732 10.559 1.00 52.56 268 THR A O 1
ATOM 2133 N N . LEU A 1 269 ? -12.091 -8.235 10.717 1.00 56.47 269 LEU A N 1
ATOM 2134 C CA . LEU A 1 269 ? -11.322 -7.160 11.328 1.00 56.47 269 LEU A CA 1
ATOM 2135 C C . LEU A 1 269 ? -11.328 -7.337 12.845 1.00 56.47 269 LEU A C 1
ATOM 2137 O O . LEU A 1 269 ? -12.390 -7.499 13.449 1.00 56.47 269 LEU A O 1
ATOM 2141 N N . LYS A 1 270 ? -10.162 -7.275 13.486 1.00 60.81 270 LYS A N 1
ATOM 2142 C CA . LYS A 1 270 ? -10.092 -7.223 14.945 1.00 60.81 270 LYS A CA 1
ATOM 2143 C C . LYS A 1 270 ? -9.213 -6.072 15.384 1.00 60.81 270 LYS A C 1
ATOM 2145 O O . LYS A 1 270 ? -8.037 -6.019 15.047 1.00 60.81 270 LYS A O 1
ATOM 2150 N N . VAL A 1 271 ? -9.803 -5.198 16.187 1.00 56.25 271 VAL A N 1
ATOM 2151 C CA . VAL A 1 271 ? -9.096 -4.122 16.865 1.00 56.25 271 VAL A CA 1
ATOM 2152 C C . VAL A 1 271 ? -8.728 -4.617 18.265 1.00 56.25 271 VAL A C 1
ATOM 2154 O O . VAL A 1 271 ? -9.596 -5.138 18.971 1.00 56.25 271 VAL A O 1
ATOM 2157 N N . ARG A 1 272 ? -7.445 -4.563 18.641 1.00 55.62 272 ARG A N 1
ATOM 2158 C CA . ARG A 1 272 ? -6.961 -5.068 19.941 1.00 55.62 272 ARG A CA 1
ATOM 2159 C C . ARG A 1 272 ? -6.252 -3.992 20.748 1.00 55.62 272 ARG A C 1
ATOM 2161 O O . ARG A 1 272 ? -5.493 -3.214 20.179 1.00 55.62 272 ARG A O 1
ATOM 2168 N N . ASP A 1 273 ? -6.452 -4.033 22.064 1.00 53.50 273 ASP A N 1
ATOM 2169 C CA . ASP A 1 273 ? -5.666 -3.264 23.027 1.00 53.50 273 ASP A CA 1
ATOM 2170 C C . ASP A 1 273 ? -4.231 -3.805 23.062 1.00 53.50 273 ASP A C 1
ATOM 2172 O O . ASP A 1 273 ? -3.989 -5.016 23.130 1.00 53.50 273 ASP A O 1
ATOM 2176 N N . SER A 1 274 ? -3.267 -2.897 22.996 1.00 50.88 274 SER A N 1
ATOM 2177 C CA . SER A 1 274 ? -1.902 -3.179 22.532 1.00 50.88 274 SER A CA 1
ATOM 2178 C C . SER A 1 274 ? -1.014 -3.955 23.502 1.00 50.88 274 SER A C 1
ATOM 2180 O O . SER A 1 274 ? 0.134 -4.253 23.190 1.00 50.88 274 SER A O 1
ATOM 2182 N N . ILE A 1 275 ? -1.546 -4.366 24.655 1.00 42.81 275 ILE A N 1
ATOM 2183 C CA . ILE A 1 275 ? -0.837 -5.260 25.582 1.00 42.81 275 ILE A CA 1
ATOM 2184 C C . ILE A 1 275 ? -0.711 -6.684 25.013 1.00 42.81 275 ILE A C 1
ATOM 2186 O O . ILE A 1 275 ? 0.117 -7.466 25.478 1.00 42.81 275 ILE A O 1
ATOM 2190 N N . ALA A 1 276 ? -1.473 -7.036 23.975 1.00 38.59 276 ALA A N 1
ATOM 2191 C CA . ALA A 1 276 ? -1.401 -8.360 23.378 1.00 38.59 276 ALA A CA 1
ATOM 2192 C C . ALA A 1 276 ? -1.385 -8.299 21.848 1.00 38.59 276 ALA A C 1
ATOM 2194 O O . ALA A 1 276 ? -2.440 -8.398 21.218 1.00 38.59 276 ALA A O 1
ATOM 2195 N N . LEU A 1 277 ? -0.181 -8.237 21.269 1.00 41.34 277 LEU A N 1
ATOM 2196 C CA . LEU A 1 277 ? 0.364 -9.244 20.338 1.00 41.34 277 LEU A CA 1
ATOM 2197 C C . LEU A 1 277 ? 1.397 -8.621 19.389 1.00 41.34 277 LEU A C 1
ATOM 2199 O O . LEU A 1 277 ? 1.040 -7.859 18.501 1.00 41.34 277 LEU A O 1
ATOM 2203 N N . PHE A 1 278 ? 2.642 -9.082 19.492 1.00 39.69 278 PHE A N 1
ATOM 2204 C CA . PHE A 1 278 ? 3.565 -9.146 18.363 1.00 39.69 278 PHE A CA 1
ATOM 2205 C C . PHE A 1 278 ? 4.041 -10.601 18.237 1.00 39.69 278 PHE A C 1
ATOM 2207 O O . PHE A 1 278 ? 4.578 -11.170 19.183 1.00 39.69 278 PHE A O 1
ATOM 2214 N N . PHE A 1 279 ? 3.762 -11.191 17.070 1.00 37.53 279 PHE A N 1
ATOM 2215 C CA . PHE A 1 279 ? 4.003 -12.574 16.632 1.00 37.53 279 PHE A CA 1
ATOM 2216 C C . PHE A 1 279 ? 3.342 -13.726 17.420 1.00 37.53 279 PHE A C 1
ATOM 2218 O O . PHE A 1 279 ? 3.655 -14.023 18.569 1.00 37.53 279 PHE A O 1
ATOM 2225 N N . CYS A 1 280 ? 2.489 -14.483 16.719 1.00 27.38 280 CYS A N 1
ATOM 2226 C CA . CYS A 1 280 ? 2.186 -15.875 17.042 1.00 27.38 280 CYS A CA 1
ATOM 2227 C C . CYS A 1 280 ? 3.032 -16.774 16.127 1.00 27.38 280 CYS A C 1
ATOM 2229 O O . CYS A 1 280 ? 2.651 -16.977 14.973 1.00 27.38 280 CYS A O 1
ATOM 2231 N N . PRO A 1 281 ? 4.163 -17.334 16.590 1.00 33.31 281 PRO A N 1
ATOM 2232 C CA . PRO A 1 281 ? 4.702 -18.529 15.982 1.00 33.31 281 PRO A CA 1
ATOM 2233 C C . PRO A 1 281 ? 3.949 -19.731 16.558 1.00 33.31 281 PRO A C 1
ATOM 2235 O O . PRO A 1 281 ? 3.750 -19.855 17.767 1.00 33.31 281 PRO A O 1
ATOM 2238 N N . LEU A 1 282 ? 3.496 -20.580 15.641 1.00 31.72 282 LEU A N 1
ATOM 2239 C CA . LEU A 1 282 ? 3.082 -21.967 15.826 1.00 31.72 282 LEU A CA 1
ATOM 2240 C C . LEU A 1 282 ? 3.357 -22.535 17.228 1.00 31.72 282 LEU A C 1
ATOM 2242 O O . LEU A 1 282 ? 4.499 -22.704 17.660 1.00 31.72 282 LEU A O 1
ATOM 2246 N N . GLN A 1 283 ? 2.283 -22.951 17.899 1.00 31.55 283 GLN A N 1
ATOM 2247 C CA . GLN A 1 283 ? 2.378 -23.950 18.952 1.00 31.55 283 GLN A CA 1
ATOM 2248 C C . GLN A 1 283 ? 3.085 -25.203 18.403 1.00 31.55 283 GLN A C 1
ATOM 2250 O O . GLN A 1 283 ? 2.452 -26.035 17.760 1.00 31.55 283 GLN A O 1
ATOM 2255 N N . LYS A 1 284 ? 4.375 -25.369 18.712 1.00 30.97 284 LYS A N 1
ATOM 2256 C CA . LYS A 1 284 ? 4.925 -26.466 19.536 1.00 30.97 284 LYS A CA 1
ATOM 2257 C C . LYS A 1 284 ? 6.431 -26.655 19.296 1.00 30.97 284 LYS A C 1
ATOM 2259 O O . LYS A 1 284 ? 6.857 -27.077 18.232 1.00 30.97 284 LYS A O 1
ATOM 2264 N N . LYS A 1 285 ? 7.153 -26.532 20.418 1.00 30.31 285 LYS A N 1
ATOM 2265 C CA . LYS A 1 285 ? 8.458 -27.118 20.782 1.00 30.31 285 LYS A CA 1
ATOM 2266 C C . LYS A 1 285 ? 9.739 -26.495 20.182 1.00 30.31 285 LYS A C 1
ATOM 2268 O O . LYS A 1 285 ? 10.183 -26.887 19.113 1.00 30.31 285 LYS A O 1
ATOM 2273 N N . LYS A 1 286 ? 10.415 -25.764 21.088 1.00 25.78 286 LYS A N 1
ATOM 2274 C CA . LYS A 1 286 ? 11.865 -25.482 21.240 1.00 25.78 286 LYS A CA 1
ATOM 2275 C C . LYS A 1 286 ? 12.401 -24.139 20.701 1.00 25.78 286 LYS A C 1
ATOM 2277 O O . LYS A 1 286 ? 11.738 -23.521 19.882 1.00 25.78 286 LYS A O 1
ATOM 2282 N N . PRO A 1 287 ? 13.464 -23.618 21.362 1.00 33.72 287 PRO A N 1
ATOM 2283 C CA . PRO A 1 287 ? 13.442 -22.327 22.052 1.00 33.72 287 PRO A CA 1
ATOM 2284 C C . PRO A 1 287 ? 13.953 -21.199 21.155 1.00 33.72 287 PRO A C 1
ATOM 2286 O O . PRO A 1 287 ? 14.479 -21.460 20.085 1.00 33.72 287 PRO A O 1
ATOM 2289 N N . TYR A 1 288 ? 13.833 -19.966 21.635 1.00 32.78 288 TYR A N 1
ATOM 2290 C CA . TYR A 1 288 ? 14.137 -18.703 20.953 1.00 32.78 288 TYR A CA 1
ATOM 2291 C C . TYR A 1 288 ? 12.973 -18.194 20.095 1.00 32.78 288 TYR A C 1
ATOM 2293 O O . TYR A 1 288 ? 12.820 -18.467 18.909 1.00 32.78 288 TYR A O 1
ATOM 2301 N N . SER A 1 289 ? 12.129 -17.406 20.753 1.00 33.03 289 SER A N 1
ATOM 2302 C CA . SER A 1 289 ? 11.207 -16.472 20.119 1.00 33.03 289 SER A CA 1
ATOM 2303 C C . SER A 1 289 ? 11.495 -15.121 20.756 1.00 33.03 289 SER A C 1
ATOM 2305 O O . SER A 1 289 ? 11.174 -14.911 21.923 1.00 33.03 289 SER A O 1
ATOM 2307 N N . SER A 1 290 ? 12.173 -14.236 20.030 1.00 31.77 290 SER A N 1
ATOM 2308 C CA . SER A 1 290 ? 12.310 -12.846 20.455 1.00 31.77 290 SER A CA 1
ATOM 2309 C C . SER A 1 290 ? 10.970 -12.164 20.206 1.00 31.77 290 SER A C 1
ATOM 2311 O O . SER A 1 290 ? 10.547 -12.026 19.061 1.00 31.77 290 SER A O 1
ATOM 2313 N N . ILE A 1 291 ? 10.278 -11.798 21.282 1.00 35.53 291 ILE A N 1
ATOM 2314 C CA . ILE A 1 291 ? 9.061 -10.988 21.227 1.00 35.53 291 ILE A CA 1
ATOM 2315 C C . ILE A 1 291 ? 9.516 -9.534 21.318 1.00 35.53 291 ILE A C 1
ATOM 2317 O O . ILE A 1 291 ? 10.117 -9.136 22.316 1.00 35.53 291 ILE A O 1
ATOM 2321 N N . VAL A 1 292 ? 9.252 -8.746 20.278 1.00 37.56 292 VAL A N 1
ATOM 2322 C CA . VAL A 1 292 ? 9.438 -7.292 20.330 1.00 37.56 292 VAL A CA 1
ATOM 2323 C C . VAL A 1 292 ? 8.130 -6.688 20.821 1.00 37.56 292 VAL A C 1
ATOM 2325 O O . VAL A 1 292 ? 7.121 -6.747 20.124 1.00 37.56 292 VAL A O 1
ATOM 2328 N N . LEU A 1 293 ? 8.133 -6.159 22.047 1.00 35.91 293 LEU A N 1
ATOM 2329 C CA . LEU A 1 293 ? 7.019 -5.385 22.588 1.00 35.91 293 LEU A CA 1
ATOM 2330 C C . LEU A 1 293 ? 7.234 -3.909 22.253 1.00 35.91 293 LEU A C 1
ATOM 2332 O O . LEU A 1 293 ? 8.256 -3.323 22.616 1.00 35.91 293 LEU A O 1
ATOM 2336 N N . VAL A 1 294 ? 6.245 -3.318 21.588 1.00 38.44 294 VAL A N 1
ATOM 2337 C CA . VAL A 1 294 ? 6.189 -1.879 21.326 1.00 38.44 294 VAL A CA 1
ATOM 2338 C C . VAL A 1 294 ? 5.189 -1.273 22.293 1.00 38.44 294 VAL A C 1
ATOM 2340 O O . VAL A 1 294 ? 4.002 -1.582 22.214 1.00 38.44 294 VAL A O 1
ATOM 2343 N N . CYS A 1 295 ? 5.672 -0.429 23.205 1.00 31.02 295 CYS A N 1
ATOM 2344 C CA . CYS A 1 295 ? 4.820 0.403 24.043 1.00 31.02 295 CYS A CA 1
ATOM 2345 C C . CYS A 1 295 ? 5.009 1.868 23.645 1.00 31.02 295 CYS A C 1
ATOM 2347 O O . CYS A 1 295 ? 6.116 2.397 23.723 1.00 31.02 295 CYS A O 1
ATOM 2349 N N . PHE A 1 296 ? 3.925 2.536 23.264 1.00 34.34 296 PHE A N 1
ATOM 2350 C CA . PHE A 1 296 ? 3.895 3.993 23.160 1.00 34.34 296 PHE A CA 1
ATOM 2351 C C . PHE A 1 296 ? 3.510 4.583 24.525 1.00 34.34 296 PHE A C 1
ATOM 2353 O O . PHE A 1 296 ? 2.526 4.143 25.122 1.00 34.34 296 PHE A O 1
ATOM 2360 N N . TYR A 1 297 ? 4.292 5.545 25.021 1.00 28.00 297 TYR A N 1
ATOM 2361 C CA . TYR A 1 297 ? 3.965 6.376 26.187 1.00 28.00 297 TYR A CA 1
ATOM 2362 C C . TYR A 1 297 ? 4.246 7.840 25.828 1.00 28.00 297 TYR A C 1
ATOM 2364 O O . TYR A 1 297 ? 5.326 8.140 25.335 1.00 28.00 297 TYR A O 1
ATOM 2372 N N . ASP A 1 298 ? 3.281 8.736 26.064 1.00 27.52 298 ASP A N 1
ATOM 2373 C CA . ASP A 1 298 ? 3.436 10.200 25.957 1.00 27.52 298 ASP A CA 1
ATOM 2374 C C . ASP A 1 298 ? 4.152 10.699 24.680 1.00 27.52 298 ASP A C 1
ATOM 2376 O O . ASP A 1 298 ? 5.063 11.520 24.741 1.00 27.52 298 ASP A O 1
ATOM 2380 N N . ASN A 1 299 ? 3.722 10.224 23.503 1.00 31.39 299 ASN A N 1
ATOM 2381 C CA . ASN A 1 299 ? 4.312 10.545 22.189 1.00 31.39 299 ASN A CA 1
ATOM 2382 C C . ASN A 1 299 ? 5.779 10.103 21.985 1.00 31.39 299 ASN A C 1
ATOM 2384 O O . ASN A 1 299 ? 6.373 10.456 20.966 1.00 31.39 299 ASN A O 1
ATOM 2388 N N . GLU A 1 300 ? 6.347 9.289 22.878 1.00 27.62 300 GLU A N 1
ATOM 2389 C CA . GLU A 1 300 ? 7.650 8.647 22.696 1.00 27.62 300 GLU A CA 1
ATOM 2390 C C . GLU A 1 300 ? 7.516 7.129 22.478 1.00 27.62 300 GLU A C 1
ATOM 2392 O O . GLU A 1 300 ? 6.673 6.435 23.062 1.00 27.62 300 GLU A O 1
ATOM 2397 N N . ILE A 1 301 ? 8.365 6.598 21.591 1.00 36.25 301 ILE A N 1
ATOM 2398 C CA . ILE A 1 301 ? 8.473 5.161 21.321 1.00 36.25 301 ILE A CA 1
ATOM 2399 C C . ILE A 1 301 ? 9.390 4.556 22.383 1.00 36.25 301 ILE A C 1
ATOM 2401 O O . ILE A 1 301 ? 10.603 4.768 22.353 1.00 36.25 301 ILE A O 1
ATOM 2405 N N . HIS A 1 302 ? 8.834 3.746 23.283 1.00 32.22 302 HIS A N 1
ATOM 2406 C CA . HIS A 1 302 ? 9.629 2.965 24.226 1.00 32.22 302 HIS A CA 1
ATOM 2407 C C . HIS A 1 302 ? 9.725 1.508 23.756 1.00 32.22 302 HIS A C 1
ATOM 2409 O O . HIS A 1 302 ? 8.763 0.737 23.797 1.00 32.22 302 HIS A O 1
ATOM 2415 N N . LEU A 1 303 ? 10.925 1.126 23.313 1.00 35.97 303 LEU A N 1
ATOM 2416 C CA . LEU A 1 303 ? 11.273 -0.251 22.969 1.00 35.97 303 LEU A CA 1
ATOM 2417 C C . LEU A 1 303 ? 11.601 -1.050 24.233 1.00 35.97 303 LEU A C 1
ATOM 2419 O O . LEU A 1 303 ? 12.557 -0.735 24.941 1.00 35.97 303 LEU A O 1
ATOM 2423 N N . PHE A 1 304 ? 10.869 -2.139 24.468 1.00 33.44 304 PHE A N 1
ATOM 2424 C CA . PHE A 1 304 ? 11.278 -3.163 25.426 1.00 33.44 304 PHE A CA 1
ATOM 2425 C C . PHE A 1 304 ? 11.736 -4.409 24.669 1.00 33.44 304 PHE A C 1
ATOM 2427 O O . PHE A 1 304 ? 10.936 -5.231 24.221 1.00 33.44 304 PHE A O 1
ATOM 2434 N N . LEU A 1 305 ? 13.056 -4.564 24.549 1.00 31.94 305 LEU A N 1
ATOM 2435 C CA . LEU A 1 305 ? 13.669 -5.844 24.212 1.00 31.94 305 LEU A CA 1
ATOM 2436 C C . LEU A 1 305 ? 13.632 -6.721 25.464 1.00 31.94 305 LEU A C 1
ATOM 2438 O O . LEU A 1 305 ? 14.473 -6.578 26.347 1.00 31.94 305 LEU A O 1
ATOM 2442 N N . HIS A 1 306 ? 12.668 -7.636 25.554 1.00 32.62 306 HIS A N 1
ATOM 2443 C CA . HIS A 1 306 ? 12.737 -8.685 26.565 1.00 32.62 306 HIS A CA 1
ATOM 2444 C C . HIS A 1 306 ? 13.515 -9.878 26.004 1.00 32.62 306 HIS A C 1
ATOM 2446 O O . HIS A 1 306 ? 12.947 -10.880 25.575 1.00 32.62 306 HIS A O 1
ATOM 2452 N N . THR A 1 307 ? 14.843 -9.790 26.022 1.00 29.05 307 THR A N 1
ATOM 2453 C CA . THR A 1 307 ? 15.687 -10.980 25.925 1.00 29.05 307 THR A CA 1
ATOM 2454 C C . THR A 1 307 ? 15.702 -11.648 27.297 1.00 29.05 307 THR A C 1
ATOM 2456 O O . THR A 1 307 ? 16.372 -11.198 28.220 1.00 29.05 307 THR A O 1
ATOM 2459 N N . THR A 1 308 ? 14.970 -12.751 27.485 1.00 28.20 308 THR A N 1
ATOM 2460 C CA . THR A 1 308 ? 15.366 -13.677 28.558 1.00 28.20 308 THR A CA 1
ATOM 2461 C C . THR A 1 308 ? 16.609 -14.414 28.082 1.00 28.20 308 THR A C 1
ATOM 2463 O O . THR A 1 308 ? 16.517 -15.475 27.467 1.00 28.20 308 THR A O 1
ATOM 2466 N N . SER A 1 309 ? 17.775 -13.821 28.325 1.00 25.77 309 SER A N 1
ATOM 2467 C CA . SER A 1 309 ? 19.040 -14.540 28.310 1.00 25.77 309 SER A CA 1
ATOM 2468 C C . SER A 1 309 ? 19.112 -15.409 29.561 1.00 25.77 309 SER A C 1
ATOM 2470 O O . SER A 1 309 ? 19.227 -14.885 30.668 1.00 25.77 309 SER A O 1
ATOM 2472 N N . LEU A 1 310 ? 19.082 -16.724 29.395 1.00 26.95 310 LEU A N 1
ATOM 2473 C CA . LEU A 1 310 ? 19.717 -17.636 30.338 1.00 26.95 310 LEU A CA 1
ATOM 2474 C C . LEU A 1 310 ? 20.462 -18.680 29.503 1.00 26.95 310 LEU A C 1
ATOM 2476 O O . LEU A 1 310 ? 19.815 -19.554 28.937 1.00 26.95 310 LEU A O 1
ATOM 2480 N N . TRP A 1 311 ? 21.782 -18.461 29.428 1.00 30.69 311 TRP A N 1
ATOM 2481 C CA . TRP A 1 311 ? 22.895 -19.330 29.010 1.00 30.69 311 TRP A CA 1
ATOM 2482 C C . TRP A 1 311 ? 22.696 -20.251 27.801 1.00 30.69 311 TRP A C 1
ATOM 2484 O O . TRP A 1 311 ? 21.954 -21.251 27.899 1.00 30.69 311 TRP A O 1
#